Protein AF-A0A6A6HD38-F1 (afdb_monomer)

pLDDT: mean 82.13, std 19.88, range [30.55, 98.56]

InterPro domains:
  IPR026907 Cyclin-D1-binding protein 1-like [PTHR15492] (7-184)

Structure (mmCIF, N/CA/C/O backbone):
data_AF-A0A6A6HD38-F1
#
_entry.id   AF-A0A6A6HD38-F1
#
loop_
_atom_site.group_PDB
_atom_site.id
_atom_site.type_symbol
_atom_site.label_atom_id
_atom_site.label_alt_id
_atom_site.label_comp_id
_atom_site.label_asym_id
_atom_site.label_entity_id
_atom_site.label_seq_id
_atom_site.pdbx_PDB_ins_code
_atom_site.Cartn_x
_atom_site.Cartn_y
_atom_site.Cartn_z
_atom_site.occupancy
_atom_site.B_iso_or_equiv
_atom_site.auth_seq_id
_atom_site.auth_comp_id
_atom_site.auth_asym_id
_atom_site.auth_atom_id
_atom_site.pdbx_PDB_m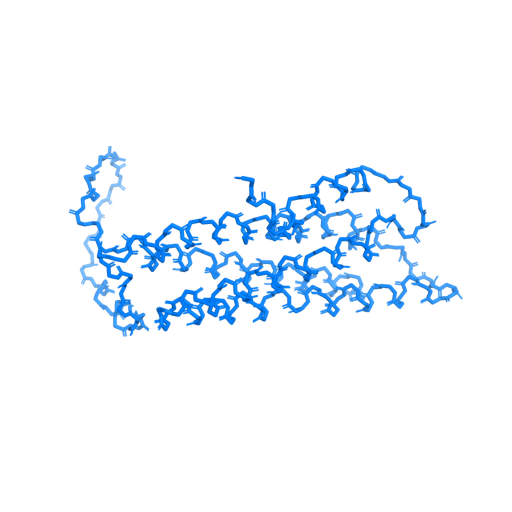odel_num
ATOM 1 N N . MET A 1 1 ? 23.846 7.984 -7.581 1.00 62.22 1 MET A N 1
ATOM 2 C CA . MET A 1 1 ? 22.488 7.408 -7.474 1.00 62.22 1 MET A CA 1
ATOM 3 C C . MET A 1 1 ? 21.707 7.872 -8.694 1.00 62.22 1 MET A C 1
ATOM 5 O O . MET A 1 1 ? 21.684 9.071 -8.932 1.00 62.22 1 MET A O 1
ATOM 9 N N . GLY A 1 2 ? 21.201 6.957 -9.525 1.00 82.06 2 GLY A N 1
ATOM 10 C CA . GLY A 1 2 ? 20.389 7.301 -10.705 1.00 82.06 2 GLY A CA 1
ATOM 11 C C . GLY A 1 2 ? 18.888 7.321 -10.389 1.00 82.06 2 GLY A C 1
ATOM 12 O O . GLY A 1 2 ? 18.502 6.984 -9.270 1.00 82.06 2 GLY A O 1
ATOM 13 N N . LEU A 1 3 ? 18.051 7.657 -11.380 1.00 83.44 3 LEU A N 1
ATOM 14 C CA . LEU A 1 3 ? 16.583 7.700 -11.257 1.00 83.44 3 LEU A CA 1
ATOM 15 C C . LEU A 1 3 ? 16.003 6.400 -10.670 1.00 83.44 3 LEU A C 1
ATOM 17 O O . LEU A 1 3 ? 15.222 6.446 -9.727 1.00 83.44 3 LEU A O 1
ATOM 21 N N . SER A 1 4 ? 16.449 5.237 -11.157 1.00 85.44 4 SER A N 1
ATOM 22 C CA . SER A 1 4 ? 16.015 3.928 -10.646 1.00 85.44 4 SER A CA 1
ATOM 23 C C . SER A 1 4 ? 16.324 3.741 -9.158 1.00 85.44 4 SER A C 1
ATOM 25 O O . SER A 1 4 ? 15.497 3.225 -8.412 1.00 85.44 4 SER A O 1
ATOM 27 N N . GLY A 1 5 ? 17.482 4.224 -8.699 1.00 91.12 5 GLY A N 1
ATOM 28 C CA . GLY A 1 5 ? 17.856 4.202 -7.285 1.00 91.12 5 GLY A CA 1
ATOM 29 C C . GLY A 1 5 ? 16.981 5.113 -6.422 1.00 91.12 5 GLY A C 1
ATOM 30 O O . GLY A 1 5 ? 16.639 4.736 -5.306 1.00 91.12 5 GLY A O 1
ATOM 31 N N . LEU A 1 6 ? 16.582 6.281 -6.938 1.00 92.25 6 LEU A N 1
ATOM 32 C CA . LEU A 1 6 ? 15.663 7.189 -6.242 1.00 92.25 6 LEU A CA 1
ATOM 33 C C . LEU A 1 6 ? 14.257 6.592 -6.122 1.00 92.25 6 LEU A C 1
ATOM 35 O O . LEU A 1 6 ? 13.667 6.651 -5.047 1.00 92.25 6 LEU A O 1
ATOM 39 N N . VAL A 1 7 ? 13.749 5.974 -7.192 1.00 94.19 7 VAL A N 1
ATOM 40 C CA . VAL A 1 7 ? 12.433 5.315 -7.190 1.00 94.19 7 VAL A CA 1
ATOM 41 C C . VAL A 1 7 ? 12.405 4.141 -6.209 1.00 94.19 7 VAL A C 1
ATOM 43 O O . VAL A 1 7 ? 11.466 4.026 -5.424 1.00 94.19 7 VAL A O 1
ATOM 46 N N . VAL A 1 8 ? 13.448 3.302 -6.197 1.00 96.94 8 VAL A N 1
ATOM 47 C CA . VAL A 1 8 ? 13.586 2.214 -5.213 1.00 96.94 8 VAL A CA 1
ATOM 48 C C . VAL A 1 8 ? 13.588 2.768 -3.792 1.00 96.94 8 VAL A C 1
ATOM 50 O O . VAL A 1 8 ? 12.812 2.292 -2.969 1.00 96.94 8 VAL A O 1
ATOM 53 N N . LYS A 1 9 ? 14.402 3.797 -3.522 1.00 97.38 9 LYS A N 1
ATOM 54 C CA . LYS A 1 9 ? 14.483 4.413 -2.195 1.00 97.38 9 LYS A CA 1
ATOM 55 C C . LYS A 1 9 ? 13.121 4.943 -1.741 1.00 97.38 9 LYS A C 1
ATOM 57 O O . LYS A 1 9 ? 12.707 4.681 -0.620 1.00 97.38 9 LYS A O 1
ATOM 62 N N . LYS A 1 10 ? 12.402 5.650 -2.618 1.00 97.38 10 LYS A N 1
ATOM 63 C CA . LYS A 1 10 ? 11.087 6.210 -2.286 1.00 97.38 10 LYS A CA 1
ATOM 64 C C . LYS A 1 10 ? 10.052 5.122 -1.997 1.00 97.38 10 LYS A C 1
ATOM 66 O O . LYS A 1 10 ? 9.290 5.245 -1.045 1.00 97.38 10 LYS A O 1
ATOM 71 N N . ALA A 1 11 ? 10.055 4.046 -2.779 1.00 97.94 11 ALA A N 1
ATOM 72 C CA . ALA A 1 11 ? 9.182 2.905 -2.534 1.00 97.94 11 ALA A CA 1
ATOM 73 C C . ALA A 1 11 ? 9.519 2.175 -1.221 1.00 97.94 11 ALA A C 1
ATOM 75 O O . ALA A 1 11 ? 8.607 1.715 -0.541 1.00 97.94 11 ALA A O 1
ATOM 76 N N . GLU A 1 12 ? 10.801 2.080 -0.851 1.00 98.31 12 GLU A N 1
ATOM 77 C CA . GLU A 1 12 ? 11.235 1.547 0.449 1.00 98.31 12 GLU A CA 1
ATOM 78 C C . GLU A 1 12 ? 10.766 2.453 1.605 1.00 98.31 12 GLU A C 1
ATOM 80 O O . GLU A 1 12 ? 10.201 1.943 2.565 1.00 98.31 12 GLU A O 1
ATOM 85 N N . GLU A 1 13 ? 10.884 3.782 1.480 1.00 98.31 13 GLU A N 1
ATOM 86 C CA . GLU A 1 13 ? 10.354 4.744 2.465 1.00 98.31 13 GLU A CA 1
ATOM 87 C C . GLU A 1 13 ? 8.832 4.596 2.647 1.00 98.31 13 GLU A C 1
ATOM 89 O O . GLU A 1 13 ? 8.349 4.515 3.772 1.00 98.31 13 GLU A O 1
ATOM 94 N N . TRP A 1 14 ? 8.063 4.524 1.555 1.00 98.56 14 TRP A N 1
ATOM 95 C CA . TRP A 1 14 ? 6.608 4.324 1.619 1.00 98.56 14 TRP A CA 1
ATOM 96 C C . TRP A 1 14 ? 6.217 2.984 2.230 1.00 98.56 14 TRP A C 1
ATOM 98 O O . TRP A 1 14 ? 5.239 2.905 2.969 1.00 98.56 14 TRP A O 1
ATOM 108 N N . ARG A 1 15 ? 6.983 1.928 1.947 1.00 98.31 15 ARG A N 1
ATOM 109 C CA . ARG A 1 15 ? 6.769 0.623 2.568 1.00 98.31 15 ARG A CA 1
ATOM 110 C C . ARG A 1 15 ? 6.935 0.693 4.082 1.00 98.31 15 ARG A C 1
ATOM 112 O O . ARG A 1 15 ? 6.121 0.098 4.782 1.00 98.31 15 ARG A O 1
ATOM 119 N N . GLU A 1 16 ? 7.983 1.358 4.568 1.00 98.19 16 GLU A N 1
ATOM 120 C CA . GLU A 1 16 ? 8.190 1.505 6.011 1.00 98.19 16 GLU A CA 1
ATOM 121 C C . GLU A 1 16 ? 7.087 2.357 6.641 1.00 98.19 16 GLU A C 1
ATOM 123 O O . GLU A 1 16 ? 6.527 1.911 7.628 1.00 98.19 16 GLU A O 1
ATOM 128 N N . MET A 1 17 ? 6.646 3.455 6.010 1.00 97.75 17 MET A N 1
ATOM 129 C CA . MET A 1 17 ? 5.489 4.225 6.506 1.00 97.75 17 MET A CA 1
ATOM 130 C C . MET A 1 17 ? 4.240 3.352 6.692 1.00 97.75 17 MET A C 1
ATOM 132 O O . MET A 1 17 ? 3.601 3.393 7.736 1.00 97.75 17 MET A O 1
ATOM 136 N N . VAL A 1 18 ? 3.905 2.520 5.698 1.00 97.38 18 VAL A N 1
ATOM 137 C CA . VAL A 1 18 ? 2.751 1.608 5.797 1.00 97.38 18 VAL A CA 1
ATOM 138 C C . VAL A 1 18 ? 2.958 0.564 6.893 1.00 97.38 18 VAL A C 1
ATOM 140 O O . VAL A 1 18 ? 2.011 0.194 7.580 1.00 97.38 18 VAL A O 1
ATOM 143 N N . LYS A 1 19 ? 4.182 0.055 7.049 1.00 97.12 19 LYS A N 1
ATOM 144 C CA . LYS A 1 19 ? 4.509 -0.932 8.080 1.00 97.12 19 LYS A CA 1
ATOM 145 C C . LYS A 1 19 ? 4.408 -0.328 9.480 1.00 97.12 19 LYS A C 1
ATOM 147 O O . LYS A 1 19 ? 3.819 -0.962 10.345 1.00 97.12 19 LYS A O 1
ATOM 152 N N . ASP A 1 20 ? 4.930 0.873 9.678 1.00 95.56 20 ASP A N 1
ATOM 153 C CA . ASP A 1 20 ? 4.913 1.553 10.969 1.00 95.56 20 ASP A CA 1
ATOM 154 C C . ASP A 1 20 ? 3.473 1.911 11.364 1.00 95.56 20 ASP A C 1
ATOM 156 O O . ASP A 1 20 ? 3.062 1.596 12.476 1.00 95.56 20 ASP A O 1
ATOM 160 N N . ALA A 1 21 ? 2.658 2.403 10.422 1.00 93.75 21 ALA A N 1
ATOM 161 C CA . ALA A 1 21 ? 1.233 2.659 10.652 1.00 93.75 21 ALA A CA 1
ATOM 162 C C . ALA A 1 21 ? 0.444 1.394 11.046 1.00 93.75 21 ALA A C 1
ATOM 164 O O . ALA A 1 21 ? -0.478 1.456 11.854 1.00 93.75 21 ALA A O 1
ATOM 165 N N . VAL A 1 22 ? 0.797 0.222 10.500 1.00 92.00 22 VAL A N 1
ATOM 166 C CA . VAL A 1 22 ? 0.181 -1.059 10.898 1.00 92.00 22 VAL A CA 1
ATOM 167 C C . VAL A 1 22 ? 0.521 -1.426 12.335 1.00 92.00 22 VAL A C 1
ATOM 169 O O . VAL A 1 22 ? -0.358 -1.891 13.057 1.00 92.00 22 VAL A O 1
ATOM 172 N N . GLU A 1 23 ? 1.781 -1.278 12.737 1.00 93.19 23 GLU A N 1
ATOM 173 C CA . GLU A 1 23 ? 2.205 -1.613 14.099 1.00 93.19 23 GLU A CA 1
ATOM 174 C C . GLU A 1 23 ? 1.640 -0.611 15.115 1.00 93.19 23 GLU A C 1
ATOM 176 O O . GLU A 1 23 ? 1.167 -1.023 16.173 1.00 93.19 23 GLU A O 1
ATOM 181 N N . GLU A 1 24 ? 1.581 0.675 14.760 1.00 92.94 24 GLU A N 1
ATOM 182 C CA . GLU A 1 24 ? 0.925 1.714 15.559 1.00 92.94 24 GLU A CA 1
ATOM 183 C C . GLU A 1 24 ? -0.563 1.397 15.772 1.00 92.94 24 GLU A C 1
ATOM 185 O O . GLU A 1 24 ? -1.031 1.300 16.909 1.00 92.94 24 GLU A O 1
ATOM 190 N N . LEU A 1 25 ? -1.297 1.136 14.687 1.00 92.31 25 LEU A N 1
ATOM 191 C CA . LEU A 1 25 ? -2.729 0.854 14.749 1.00 92.31 25 LEU A CA 1
ATOM 192 C C . LEU A 1 25 ? -3.031 -0.467 15.481 1.00 92.31 25 LEU A C 1
ATOM 194 O O . LEU A 1 25 ? -4.045 -0.584 16.173 1.00 92.31 25 LEU A O 1
ATOM 198 N N . LYS A 1 26 ? -2.136 -1.459 15.375 1.00 91.88 26 LYS A N 1
ATOM 199 C CA . LYS A 1 26 ? -2.199 -2.704 16.154 1.00 91.88 26 LYS A CA 1
ATOM 200 C C . LYS A 1 26 ? -2.068 -2.422 17.652 1.00 91.88 26 LYS A C 1
ATOM 202 O O . LYS A 1 26 ? -2.932 -2.850 18.414 1.00 91.88 26 LYS A O 1
ATOM 207 N N . GLY A 1 27 ? -1.050 -1.662 18.059 1.00 90.12 27 GLY A N 1
ATOM 208 C CA . GLY A 1 27 ? -0.838 -1.295 19.464 1.00 90.12 27 GLY A CA 1
ATOM 209 C C . GLY A 1 27 ? -1.970 -0.438 20.046 1.00 90.12 27 GLY A C 1
ATOM 210 O O . GLY A 1 27 ? -2.318 -0.577 21.223 1.00 90.12 27 GLY A O 1
ATOM 211 N N . TRP A 1 28 ? -2.597 0.408 19.222 1.00 91.12 28 TRP A N 1
ATOM 212 C CA . TRP A 1 28 ? -3.808 1.145 19.598 1.00 91.12 28 TRP A CA 1
ATOM 213 C C . TRP A 1 28 ? -5.012 0.215 19.837 1.00 91.12 28 TRP A C 1
ATOM 215 O O . TRP A 1 28 ? -5.747 0.383 20.817 1.00 91.12 28 TRP A O 1
ATOM 225 N N . GLY A 1 29 ? -5.193 -0.793 18.977 1.00 87.00 29 GLY A N 1
ATOM 226 C CA . GLY A 1 29 ? -6.304 -1.747 19.037 1.00 87.00 29 GLY A CA 1
ATOM 227 C C . GLY A 1 29 ? -6.254 -2.740 20.197 1.00 87.00 29 GLY A C 1
ATOM 228 O O . GLY A 1 29 ? -7.302 -3.146 20.703 1.00 87.00 29 GLY A O 1
ATOM 229 N N . GLU A 1 30 ? -5.053 -3.118 20.637 1.00 81.31 30 GLU A N 1
ATOM 230 C CA . GLU A 1 30 ? -4.848 -4.110 21.701 1.00 81.31 30 GLU A CA 1
ATOM 231 C C . GLU A 1 30 ? -5.362 -3.616 23.071 1.00 81.31 30 GLU A C 1
ATOM 233 O O . GLU A 1 30 ? -5.750 -4.424 23.907 1.00 81.31 30 GLU A O 1
ATOM 238 N N . GLY A 1 31 ? -5.568 -2.309 23.285 1.00 58.88 31 GLY A N 1
ATOM 239 C CA . GLY A 1 31 ? -6.007 -1.814 24.598 1.00 58.88 31 GLY A CA 1
ATOM 240 C C . GLY A 1 31 ? -4.894 -1.962 25.648 1.00 58.88 31 GLY A C 1
ATOM 241 O O . GLY A 1 31 ? -3.766 -2.325 25.332 1.00 58.88 31 GLY A O 1
ATOM 242 N N . LYS A 1 32 ? -5.129 -1.572 26.906 1.00 45.50 32 LYS A N 1
ATOM 243 C CA . LYS A 1 32 ? -4.283 -2.046 28.016 1.00 45.50 32 LYS A CA 1
ATOM 244 C C . LYS A 1 32 ? -4.795 -3.443 28.370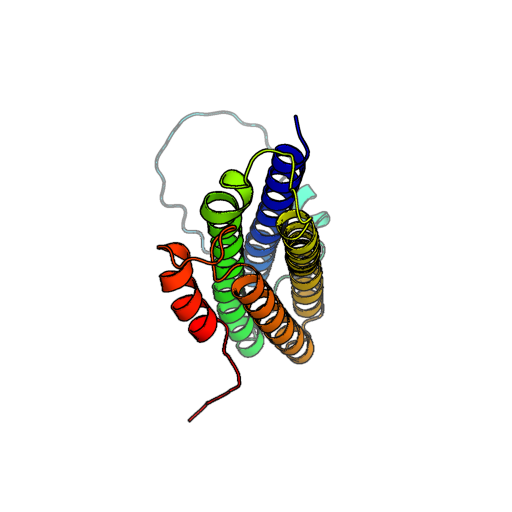 1.00 45.50 32 LYS A C 1
ATOM 246 O O . LYS A 1 32 ? -5.792 -3.563 29.091 1.00 45.50 32 LYS A O 1
ATOM 251 N N . ASP A 1 33 ? -4.175 -4.466 27.800 1.00 39.81 33 ASP A N 1
ATOM 252 C CA . ASP A 1 33 ? -4.133 -5.765 28.455 1.00 39.81 33 ASP A CA 1
ATOM 253 C C . ASP A 1 33 ? -3.054 -5.631 29.536 1.00 39.81 33 ASP A C 1
ATOM 255 O O . ASP A 1 33 ? -1.863 -5.627 29.255 1.00 39.81 33 ASP A O 1
ATOM 259 N N . GLU A 1 34 ? -3.486 -5.398 30.777 1.00 41.03 34 GLU A N 1
ATOM 260 C CA . GLU A 1 34 ? -2.633 -5.474 31.975 1.00 41.03 34 GLU A CA 1
ATOM 261 C C . GLU A 1 34 ? -2.398 -6.942 32.378 1.00 41.03 34 GLU A C 1
ATOM 263 O O . GLU A 1 34 ? -2.345 -7.249 33.559 1.00 41.03 34 GLU A O 1
ATOM 268 N N . ASP A 1 35 ? -2.272 -7.840 31.398 1.00 37.59 35 ASP A N 1
ATOM 269 C CA . ASP A 1 35 ? -1.987 -9.265 31.593 1.00 37.59 35 ASP A CA 1
ATOM 270 C C . ASP A 1 35 ? -0.885 -9.718 30.611 1.00 37.59 35 ASP A C 1
ATOM 272 O O . ASP A 1 35 ? -0.946 -10.796 30.020 1.00 37.59 35 ASP A O 1
ATOM 276 N N . GLU A 1 36 ? 0.149 -8.890 30.417 1.00 40.78 36 GLU A N 1
ATOM 277 C CA . GLU A 1 36 ? 1.474 -9.438 30.111 1.00 40.78 36 GLU A CA 1
ATOM 278 C C . GLU A 1 36 ? 1.989 -10.066 31.415 1.00 40.78 36 GLU A C 1
ATOM 280 O O . GLU A 1 36 ? 2.663 -9.419 32.216 1.00 40.78 36 GLU A O 1
ATOM 285 N N . GLU A 1 37 ? 1.593 -11.321 31.666 1.00 36.16 37 GLU A N 1
ATOM 286 C CA . GLU A 1 37 ? 2.389 -12.221 32.500 1.00 36.16 37 GLU A CA 1
ATOM 287 C C . GLU A 1 37 ? 3.766 -12.318 31.836 1.00 36.16 37 GLU A C 1
ATOM 289 O O . GLU A 1 37 ? 3.964 -12.989 30.822 1.00 36.16 37 GLU A O 1
ATOM 294 N N . ASP A 1 38 ? 4.668 -11.519 32.394 1.00 42.53 38 ASP A N 1
ATOM 295 C CA . ASP A 1 38 ? 6.108 -11.537 32.219 1.00 42.53 38 ASP A CA 1
ATOM 296 C C . ASP A 1 38 ? 6.596 -12.963 32.518 1.00 42.53 38 ASP A C 1
ATOM 298 O O . ASP A 1 38 ? 6.634 -13.382 33.675 1.00 42.53 38 ASP A O 1
ATOM 302 N N . ASP A 1 39 ? 6.887 -13.738 31.471 1.00 39.97 39 ASP A N 1
ATOM 303 C CA . ASP A 1 39 ? 7.606 -15.004 31.603 1.00 39.97 39 ASP A CA 1
ATOM 304 C C . ASP A 1 39 ? 9.055 -14.753 31.160 1.00 39.97 39 ASP A C 1
ATOM 306 O O . ASP A 1 39 ? 9.381 -14.594 29.978 1.00 39.97 39 ASP A O 1
ATOM 310 N N . GLU A 1 40 ? 9.874 -14.620 32.199 1.00 47.16 40 GLU A N 1
ATOM 311 C CA . GLU A 1 40 ? 11.277 -14.236 32.278 1.00 47.16 40 GLU A CA 1
ATOM 312 C C . GLU A 1 40 ? 12.221 -15.100 31.412 1.00 47.16 40 GLU A C 1
ATOM 314 O O . GLU A 1 40 ? 12.043 -16.310 31.295 1.00 47.16 40 GLU A O 1
ATOM 319 N N . GLU A 1 41 ? 13.320 -14.508 30.916 1.00 37.59 41 GLU A N 1
ATOM 320 C CA . GLU A 1 41 ? 14.667 -15.015 31.251 1.00 37.59 41 GLU A CA 1
ATOM 321 C C . GLU A 1 41 ? 15.791 -13.987 30.956 1.00 37.59 41 GLU A C 1
ATOM 323 O O . GLU A 1 41 ? 16.201 -13.759 29.818 1.00 37.59 41 GLU A O 1
ATOM 328 N N . GLU A 1 42 ? 16.240 -13.379 32.062 1.00 42.44 42 GLU A N 1
ATOM 329 C CA . GLU A 1 42 ? 17.560 -12.8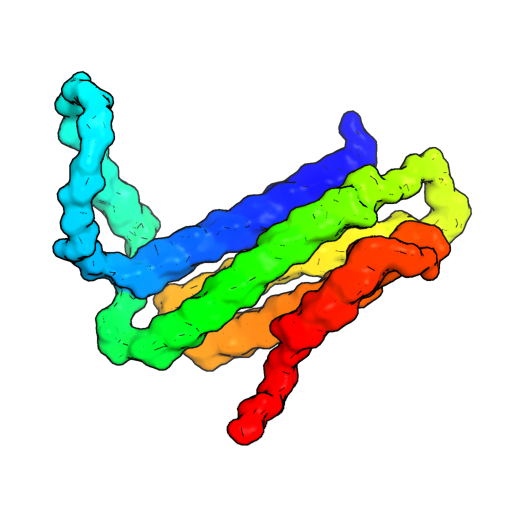67 32.488 1.00 42.44 42 GLU A CA 1
ATOM 330 C C . GLU A 1 42 ? 18.554 -12.144 31.548 1.00 42.44 42 GLU A C 1
ATOM 332 O O . GLU A 1 42 ? 19.087 -12.697 30.583 1.00 42.44 42 GLU A O 1
ATOM 337 N N . GLY A 1 43 ? 19.003 -10.959 32.009 1.00 33.62 43 GLY A N 1
ATOM 338 C CA . GLY A 1 43 ? 20.333 -10.434 31.677 1.00 33.62 43 GLY A CA 1
ATOM 339 C C . GLY A 1 43 ? 20.664 -8.978 32.050 1.00 33.62 43 GLY A C 1
ATOM 340 O O . GLY A 1 43 ? 20.856 -8.174 31.147 1.00 33.62 43 GLY A O 1
ATOM 341 N N . ASP A 1 44 ? 20.885 -8.724 33.346 1.00 34.62 44 ASP A N 1
ATOM 342 C CA . ASP A 1 44 ? 21.802 -7.712 33.927 1.00 34.62 44 ASP A CA 1
ATOM 343 C C . ASP A 1 44 ? 21.326 -6.263 34.198 1.00 34.62 44 ASP A C 1
ATOM 345 O O . ASP A 1 44 ? 20.593 -5.629 33.443 1.00 34.62 44 ASP A O 1
ATOM 349 N N . GLU A 1 45 ? 21.779 -5.780 35.356 1.00 46.34 45 GLU A N 1
ATOM 350 C CA . GLU A 1 45 ? 21.293 -4.666 36.171 1.00 46.34 45 GLU A CA 1
ATOM 351 C C . GLU A 1 45 ? 21.673 -3.274 35.635 1.00 46.34 45 GLU A C 1
ATOM 353 O O . GLU A 1 45 ? 22.820 -2.998 35.278 1.00 46.34 45 GLU A O 1
ATOM 358 N N . GLY A 1 46 ? 20.720 -2.340 35.693 1.00 33.59 46 GLY A N 1
ATOM 359 C CA . GLY A 1 46 ? 20.969 -0.919 35.466 1.00 33.59 46 GLY A CA 1
ATOM 360 C C . GLY A 1 46 ? 19.726 -0.078 35.720 1.00 33.59 46 GLY A C 1
ATOM 361 O O . GLY A 1 46 ? 18.965 0.197 34.798 1.00 33.59 46 GLY A O 1
ATOM 362 N N . GLU A 1 47 ? 19.520 0.308 36.979 1.00 46.16 47 GLU A N 1
ATOM 363 C CA . GLU A 1 47 ? 18.529 1.302 37.393 1.00 46.16 47 GLU A CA 1
ATOM 364 C C . GLU A 1 47 ? 18.709 2.618 36.614 1.00 46.16 47 GLU A C 1
ATOM 366 O O . GLU A 1 47 ? 19.729 3.288 36.756 1.00 46.16 47 GLU A O 1
ATOM 371 N N . GLU A 1 48 ? 17.693 3.027 35.854 1.00 41.03 48 GLU A N 1
ATOM 372 C CA . GLU A 1 48 ? 17.325 4.437 35.705 1.00 41.03 48 GLU A CA 1
ATOM 373 C C . GLU A 1 48 ? 15.824 4.524 35.391 1.00 41.03 48 GLU A C 1
ATOM 375 O O . GLU A 1 48 ? 15.356 4.332 34.270 1.00 41.03 48 GLU A O 1
ATOM 380 N N . ASP A 1 49 ? 15.070 4.746 36.466 1.00 49.12 49 ASP A N 1
ATOM 381 C CA . ASP A 1 49 ? 13.647 5.054 36.494 1.00 49.12 49 ASP A CA 1
ATOM 382 C C . ASP A 1 49 ? 13.430 6.414 35.810 1.00 49.12 49 ASP A C 1
ATOM 384 O O . ASP A 1 49 ? 13.756 7.473 36.353 1.00 49.12 49 ASP A O 1
ATOM 388 N N . GLY A 1 50 ? 12.969 6.377 34.561 1.00 43.75 50 GLY A N 1
ATOM 389 C CA . GLY A 1 50 ? 12.793 7.566 33.743 1.00 43.75 50 GLY A CA 1
ATOM 390 C C . GLY A 1 50 ? 11.925 7.312 32.516 1.00 43.75 50 GLY A C 1
ATOM 391 O O . GLY A 1 50 ? 12.380 6.763 31.519 1.00 43.75 50 GLY A O 1
ATOM 392 N N . ASP A 1 51 ? 10.700 7.837 32.568 1.00 46.62 51 ASP A N 1
ATOM 393 C CA . ASP A 1 51 ? 9.978 8.343 31.392 1.00 46.62 51 ASP A CA 1
ATOM 394 C C . ASP A 1 51 ? 9.137 7.364 30.542 1.00 46.62 51 ASP A C 1
ATOM 396 O O . ASP A 1 51 ? 8.925 7.591 29.350 1.00 46.62 51 ASP A O 1
ATOM 400 N N . ARG A 1 52 ? 8.546 6.314 31.137 1.00 49.62 52 ARG A N 1
ATOM 401 C CA . ARG A 1 52 ? 7.460 5.560 30.458 1.00 49.62 52 ARG A CA 1
ATOM 402 C C . ARG A 1 52 ? 6.127 6.324 30.389 1.00 49.62 52 ARG A C 1
ATOM 404 O O . ARG A 1 52 ? 5.363 6.097 29.452 1.00 49.62 52 ARG A O 1
ATOM 411 N N . ASP A 1 53 ? 5.866 7.248 31.317 1.00 47.81 53 ASP A N 1
ATOM 412 C CA . ASP A 1 53 ? 4.630 8.056 31.332 1.00 47.81 53 ASP A CA 1
ATOM 413 C C . ASP A 1 53 ? 4.605 9.132 30.227 1.00 47.81 53 ASP A C 1
ATOM 415 O O . ASP A 1 53 ? 3.554 9.438 29.665 1.00 47.81 53 ASP A O 1
ATOM 419 N N . SER A 1 54 ? 5.769 9.642 29.825 1.00 48.91 54 SER A N 1
ATOM 420 C CA . SER A 1 54 ? 5.895 10.760 28.875 1.00 48.91 54 SER A CA 1
ATOM 421 C C . SER A 1 54 ? 5.691 10.363 27.415 1.00 48.91 54 SER A C 1
ATOM 423 O O . SER A 1 54 ? 5.383 11.205 26.572 1.00 48.91 54 SER A O 1
ATOM 425 N N . LEU A 1 55 ? 5.809 9.070 27.095 1.00 48.06 55 LEU A N 1
ATOM 426 C CA . LEU A 1 55 ? 5.408 8.550 25.787 1.00 48.06 55 LEU A CA 1
ATOM 427 C C . LEU A 1 55 ? 3.891 8.356 25.708 1.00 48.06 55 LEU A C 1
ATOM 429 O O . LEU A 1 55 ? 3.306 8.577 24.652 1.00 48.06 55 LEU A O 1
ATOM 433 N N . GLN A 1 56 ? 3.234 8.001 26.816 1.00 48.25 56 GLN A N 1
ATOM 434 C CA . GLN A 1 56 ? 1.785 7.780 26.856 1.00 48.25 56 GLN A CA 1
ATOM 435 C C . GLN A 1 56 ? 0.993 9.091 26.685 1.00 48.25 56 GLN A C 1
ATOM 437 O O . GLN A 1 56 ? -0.101 9.069 26.127 1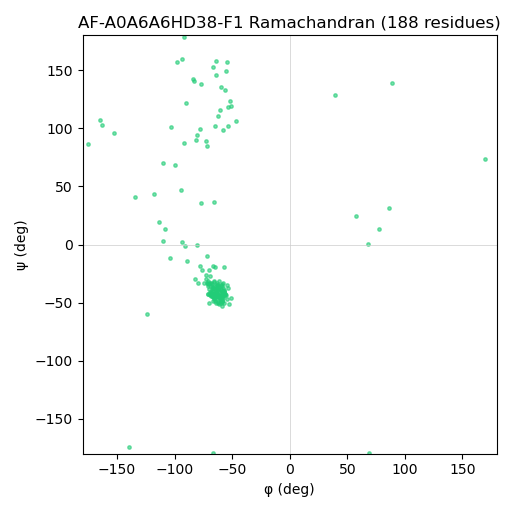.00 48.25 56 GLN A O 1
ATOM 442 N N . GLU A 1 57 ? 1.572 10.233 27.069 1.00 46.34 57 GLU A N 1
ATOM 443 C CA . GLU A 1 57 ? 0.981 11.567 26.878 1.00 46.34 57 GLU A CA 1
ATOM 444 C C . GLU A 1 57 ? 1.089 12.087 25.424 1.00 46.34 57 GLU A C 1
ATOM 446 O O . GLU A 1 57 ? 0.285 12.917 25.000 1.00 46.34 57 GLU A O 1
ATOM 451 N N . ILE A 1 58 ? 2.027 11.566 24.618 1.00 48.19 58 ILE A N 1
ATOM 452 C CA . ILE A 1 58 ? 2.196 11.948 23.199 1.00 48.19 58 ILE A CA 1
ATOM 453 C C . ILE A 1 58 ? 1.217 11.192 22.281 1.00 48.19 58 ILE A C 1
ATOM 455 O O . ILE A 1 58 ? 0.773 11.742 21.273 1.00 48.19 58 ILE A O 1
ATOM 459 N N . PHE A 1 59 ? 0.815 9.970 22.644 1.00 51.31 59 PHE A N 1
ATOM 460 C CA . PHE A 1 59 ? -0.151 9.145 21.901 1.00 51.31 59 PHE A CA 1
ATOM 461 C C . PHE A 1 59 ? -1.586 9.300 22.431 1.00 51.31 59 PHE A C 1
ATOM 463 O O . PHE A 1 59 ? -2.277 8.309 22.652 1.00 51.31 59 PHE A O 1
ATOM 470 N N . GLY A 1 60 ? -2.036 10.540 22.653 1.00 45.66 60 GLY A N 1
ATOM 471 C CA . GLY A 1 60 ? -3.342 10.898 23.231 1.00 45.66 60 GLY A CA 1
ATOM 472 C C . GLY A 1 60 ? -4.592 10.543 22.403 1.00 45.66 60 GLY A C 1
ATOM 473 O O . GLY A 1 60 ? -5.551 11.310 22.402 1.00 45.66 60 GLY A O 1
ATOM 474 N N . ALA A 1 61 ? -4.602 9.413 21.695 1.00 55.50 61 ALA A N 1
ATOM 475 C CA . ALA A 1 61 ? -5.831 8.753 21.281 1.00 55.50 61 ALA A CA 1
ATOM 476 C C . ALA A 1 61 ? -6.222 7.761 22.383 1.00 55.50 61 ALA A C 1
ATOM 478 O O . ALA A 1 61 ? -5.452 6.855 22.714 1.00 55.50 61 ALA A O 1
ATOM 479 N N . ASP A 1 62 ? -7.421 7.915 22.950 1.00 69.12 62 ASP A N 1
ATOM 480 C CA . ASP A 1 62 ? -7.998 6.889 23.815 1.00 69.12 62 ASP A CA 1
ATOM 481 C C . ASP A 1 62 ? -7.945 5.545 23.063 1.00 69.12 62 ASP A C 1
ATOM 483 O O . ASP A 1 62 ? -8.406 5.434 21.921 1.00 69.12 62 ASP A O 1
ATOM 487 N N . LYS A 1 63 ? -7.304 4.530 23.661 1.00 79.62 63 LYS A N 1
ATOM 488 C CA . LYS A 1 63 ? -7.208 3.189 23.062 1.00 79.62 63 LYS A CA 1
ATOM 489 C C . LYS A 1 63 ? -8.605 2.653 22.724 1.00 79.62 63 LYS A C 1
ATOM 491 O O . LYS A 1 63 ? -9.589 3.038 23.359 1.00 79.62 63 LYS A O 1
ATOM 496 N N . LEU A 1 64 ? -8.686 1.702 21.788 1.00 81.38 64 LEU A N 1
ATOM 497 C CA . LEU A 1 64 ? -9.959 1.100 21.378 1.00 81.38 64 LEU A CA 1
ATOM 498 C C . LEU A 1 64 ? -10.776 0.610 22.603 1.00 81.38 64 LEU A C 1
ATOM 500 O O . LEU A 1 64 ? -10.305 -0.270 23.336 1.00 81.38 64 LEU A O 1
ATOM 504 N N . PRO A 1 65 ? -12.001 1.130 22.841 1.00 80.00 65 PRO A N 1
ATOM 505 C CA . PRO A 1 65 ? -12.806 0.746 24.000 1.00 80.00 65 PRO A CA 1
ATOM 506 C C . PRO A 1 65 ? -13.125 -0.757 24.028 1.00 80.00 65 PRO A C 1
ATOM 508 O O . PRO A 1 65 ? -13.561 -1.322 23.025 1.00 80.00 65 PRO A O 1
ATOM 511 N N . LYS A 1 66 ? -12.995 -1.400 25.202 1.00 73.38 66 LYS A N 1
ATOM 512 C CA . LYS A 1 66 ? -13.173 -2.863 25.379 1.00 73.38 66 LYS A CA 1
ATOM 513 C C . LYS A 1 66 ? -14.547 -3.406 24.934 1.00 73.38 66 LYS A C 1
ATOM 515 O O . LYS A 1 66 ? -14.668 -4.599 24.705 1.00 73.38 66 LYS A O 1
ATOM 520 N N . GLY A 1 67 ? -15.570 -2.557 24.805 1.00 75.25 67 GLY A N 1
ATOM 521 C CA . GLY A 1 67 ? -16.926 -2.952 24.396 1.00 75.25 67 GLY A CA 1
ATOM 522 C C . GLY A 1 67 ? -17.215 -2.893 22.891 1.00 75.25 67 GLY A C 1
ATOM 523 O O . GLY A 1 67 ? -18.334 -3.208 22.496 1.00 75.25 67 GLY A O 1
ATOM 524 N N . ASN A 1 68 ? -16.263 -2.468 22.053 1.00 84.31 68 ASN A N 1
ATOM 525 C CA . ASN A 1 68 ? -16.479 -2.318 20.610 1.00 84.31 68 ASN A CA 1
ATOM 526 C C . ASN A 1 68 ? -15.916 -3.516 19.821 1.00 84.31 68 ASN A C 1
ATOM 528 O O . ASN A 1 68 ? -14.910 -3.407 19.118 1.00 84.31 68 ASN A O 1
ATOM 532 N N . GLU A 1 69 ? -16.547 -4.684 19.982 1.00 87.94 69 GLU A N 1
ATOM 533 C CA . GLU A 1 69 ? -16.122 -5.940 19.339 1.00 87.94 69 GLU A CA 1
ATOM 534 C C . GLU A 1 69 ? -16.192 -5.881 17.806 1.00 87.94 69 GLU A C 1
ATOM 536 O O . GLU A 1 69 ? -15.333 -6.443 17.128 1.00 87.94 69 GLU A O 1
ATOM 541 N N . GLU A 1 70 ? -17.176 -5.164 17.256 1.00 89.62 70 GLU A N 1
ATOM 542 C CA . GLU A 1 70 ? -17.345 -4.991 15.810 1.00 89.62 70 GLU A CA 1
ATOM 543 C C . GLU A 1 70 ? -16.157 -4.240 15.200 1.00 89.62 70 GLU A C 1
ATOM 545 O O . GLU A 1 70 ? -15.516 -4.738 14.270 1.00 89.62 70 GLU A O 1
ATOM 550 N N . LEU A 1 71 ? -15.788 -3.092 15.781 1.00 90.44 71 LEU A N 1
ATOM 551 C CA . LEU A 1 71 ? -14.642 -2.315 15.313 1.00 90.44 71 LEU A CA 1
ATOM 552 C C . LEU A 1 71 ? -13.320 -3.068 15.524 1.00 90.44 71 LEU A C 1
ATOM 554 O O . LEU A 1 71 ? -12.412 -2.951 14.704 1.00 90.44 71 LEU A O 1
ATOM 558 N N . ARG A 1 72 ? -13.218 -3.896 16.574 1.00 90.88 72 ARG A N 1
ATOM 559 C CA . ARG A 1 72 ? -12.051 -4.762 16.817 1.00 90.88 72 ARG A CA 1
ATOM 560 C C . ARG A 1 72 ? -11.905 -5.837 15.738 1.00 90.88 72 ARG A C 1
ATOM 562 O O . ARG A 1 72 ? -10.824 -6.005 15.179 1.00 90.88 72 ARG A O 1
ATOM 569 N N . ALA A 1 73 ? -12.996 -6.517 15.388 1.00 91.69 73 ALA A N 1
ATOM 570 C CA . ALA A 1 73 ? -13.000 -7.502 14.308 1.00 91.69 73 ALA A CA 1
ATOM 571 C C . ALA A 1 73 ? -12.662 -6.856 12.953 1.00 91.69 73 ALA A C 1
ATOM 573 O O . ALA A 1 73 ? -11.890 -7.409 12.161 1.00 91.69 73 ALA A O 1
ATOM 574 N N . GLN A 1 74 ? -13.192 -5.659 12.700 1.00 93.19 74 GLN A N 1
ATOM 575 C CA . GLN A 1 74 ? -12.865 -4.884 11.510 1.00 93.19 74 GLN A CA 1
ATOM 576 C C . GLN A 1 74 ? -11.385 -4.477 11.478 1.00 93.19 74 GLN A C 1
ATOM 578 O O . GLN A 1 74 ? -10.734 -4.579 10.430 1.00 93.19 74 GLN A O 1
ATOM 583 N N . LEU A 1 75 ? -10.834 -4.057 12.617 1.00 93.56 75 LEU A N 1
ATOM 584 C CA . LEU A 1 75 ? -9.424 -3.723 12.759 1.00 93.56 75 LEU A CA 1
ATOM 585 C C . LEU A 1 75 ? -8.530 -4.932 12.449 1.00 93.56 75 LEU A C 1
ATOM 587 O O . LEU A 1 75 ? -7.610 -4.815 11.641 1.00 93.56 75 LEU A O 1
ATOM 591 N N . ASP A 1 76 ? -8.842 -6.117 12.974 1.00 92.12 76 ASP A N 1
ATOM 592 C CA . ASP A 1 76 ? -8.082 -7.344 12.699 1.00 92.12 76 ASP A CA 1
ATOM 593 C C . ASP A 1 76 ? -8.034 -7.694 11.207 1.00 92.12 76 ASP A C 1
ATOM 595 O O . ASP A 1 76 ? -6.984 -8.062 10.660 1.00 92.12 76 ASP A O 1
ATOM 599 N N . VAL A 1 77 ? -9.177 -7.594 10.525 1.00 92.00 77 VAL A N 1
ATOM 600 C CA . VAL A 1 77 ? -9.264 -7.803 9.073 1.00 92.00 77 VAL A CA 1
ATOM 601 C C . VAL A 1 77 ? -8.420 -6.762 8.341 1.00 92.00 77 VAL A C 1
ATOM 603 O O . VAL A 1 77 ? -7.671 -7.103 7.420 1.00 92.00 77 VAL A O 1
ATOM 606 N N . THR A 1 78 ? -8.503 -5.509 8.770 1.00 93.25 78 THR A N 1
ATOM 607 C CA . THR A 1 78 ? -7.760 -4.391 8.190 1.00 93.25 78 THR A CA 1
ATOM 608 C C . THR A 1 78 ? -6.253 -4.594 8.320 1.00 93.25 78 THR A C 1
ATOM 610 O O . THR A 1 78 ? -5.552 -4.599 7.306 1.00 93.25 78 THR A O 1
ATOM 613 N N . LEU A 1 79 ? -5.750 -4.887 9.521 1.00 94.38 79 LEU A N 1
ATOM 614 C CA . LEU A 1 79 ? -4.330 -5.145 9.776 1.00 94.38 79 LEU A CA 1
ATOM 615 C C . LEU A 1 79 ? -3.797 -6.289 8.904 1.00 94.38 79 LEU A C 1
ATOM 617 O O . LEU A 1 79 ? -2.720 -6.175 8.314 1.00 94.38 79 LEU A O 1
ATOM 621 N N . LYS A 1 80 ? -4.563 -7.379 8.748 1.00 92.25 80 LYS A N 1
ATOM 622 C CA . LYS A 1 80 ? -4.193 -8.491 7.853 1.00 92.25 80 LYS A CA 1
ATOM 623 C C . LYS A 1 80 ? -4.045 -8.026 6.404 1.00 92.25 80 LYS A C 1
ATOM 625 O O . LYS A 1 80 ? -3.066 -8.390 5.750 1.00 92.25 80 LYS A O 1
ATOM 630 N N . LYS A 1 81 ? -4.970 -7.208 5.897 1.00 91.12 81 LYS A N 1
ATOM 631 C CA . LYS A 1 81 ? -4.898 -6.696 4.520 1.00 91.12 81 LYS A CA 1
ATOM 632 C C . LYS A 1 81 ? -3.755 -5.707 4.322 1.00 91.12 81 LYS A C 1
ATOM 634 O O . LYS A 1 81 ? -3.044 -5.802 3.326 1.00 91.12 81 LYS A O 1
ATOM 639 N N . VAL A 1 82 ? -3.525 -4.796 5.258 1.00 93.56 82 VAL A N 1
ATOM 640 C CA . VAL A 1 82 ? -2.457 -3.793 5.123 1.00 93.56 82 VAL A CA 1
ATOM 641 C C . VAL A 1 82 ? -1.076 -4.460 5.213 1.00 93.56 82 VAL A C 1
ATOM 643 O O . VAL A 1 82 ? -0.170 -4.112 4.457 1.00 93.56 82 VAL A O 1
ATOM 646 N N . LYS A 1 83 ? -0.922 -5.538 5.997 1.00 94.44 83 LYS A N 1
ATOM 647 C CA . LYS A 1 83 ? 0.284 -6.395 5.956 1.00 94.44 83 LYS A CA 1
ATOM 648 C C . LYS A 1 83 ? 0.538 -7.006 4.569 1.00 94.44 83 LYS A C 1
ATOM 650 O O . LYS A 1 83 ? 1.692 -7.146 4.145 1.00 94.44 83 LYS A O 1
ATOM 655 N N . LEU A 1 84 ? -0.514 -7.325 3.812 1.00 93.62 84 LEU A N 1
ATOM 656 C CA . LEU A 1 84 ? -0.364 -7.750 2.415 1.00 93.62 84 LEU A CA 1
ATOM 657 C C . LEU A 1 84 ? 0.096 -6.601 1.509 1.00 93.62 84 LEU A C 1
ATOM 659 O O . LEU A 1 84 ? 0.880 -6.852 0.596 1.00 93.62 84 LEU A O 1
ATOM 663 N N . ILE A 1 85 ? -0.296 -5.353 1.781 1.00 95.25 85 ILE A N 1
ATOM 664 C CA . ILE A 1 85 ? 0.227 -4.167 1.078 1.00 95.25 85 ILE A CA 1
ATOM 665 C C . ILE A 1 85 ? 1.735 -4.011 1.315 1.00 95.25 85 ILE A C 1
ATOM 667 O O . ILE A 1 85 ? 2.492 -3.842 0.358 1.00 95.25 85 ILE A O 1
ATOM 671 N N . VAL A 1 86 ? 2.213 -4.169 2.554 1.00 96.25 86 VAL A N 1
ATOM 672 C CA . VAL A 1 86 ? 3.661 -4.164 2.867 1.00 96.25 86 VAL A CA 1
ATOM 673 C C . VAL A 1 86 ? 4.412 -5.238 2.067 1.00 96.25 86 VAL A C 1
ATOM 675 O O . VAL A 1 86 ? 5.527 -5.014 1.572 1.00 96.25 86 VAL A O 1
ATOM 678 N N . THR A 1 87 ? 3.795 -6.411 1.909 1.00 95.31 87 THR A N 1
ATOM 679 C CA . THR A 1 87 ? 4.339 -7.519 1.110 1.00 95.31 87 THR A CA 1
ATOM 680 C C . THR A 1 87 ? 4.340 -7.188 -0.386 1.00 95.31 87 THR A C 1
ATOM 682 O O . THR A 1 87 ? 5.330 -7.452 -1.076 1.00 95.31 87 THR A O 1
ATOM 685 N N . LEU A 1 88 ? 3.278 -6.550 -0.886 1.00 95.00 88 LEU A N 1
ATOM 686 C CA . LEU A 1 88 ? 3.175 -6.078 -2.266 1.00 95.00 88 LEU A CA 1
ATOM 687 C C . LEU A 1 88 ? 4.295 -5.084 -2.596 1.00 95.00 88 LEU A C 1
ATOM 689 O O . LEU A 1 88 ? 5.001 -5.276 -3.588 1.00 95.00 88 LEU A O 1
ATOM 693 N N . PHE A 1 89 ? 4.526 -4.083 -1.740 1.00 97.25 89 PHE A N 1
ATOM 694 C CA . PHE A 1 89 ? 5.660 -3.162 -1.872 1.00 97.25 89 PHE A CA 1
ATOM 695 C C . PHE A 1 89 ? 6.980 -3.921 -1.997 1.00 97.25 89 PHE A C 1
ATOM 697 O O . PHE A 1 89 ? 7.744 -3.696 -2.937 1.00 97.25 89 PHE A O 1
ATOM 704 N N . GLN A 1 90 ? 7.241 -4.862 -1.084 1.00 96.69 90 GLN A N 1
ATOM 705 C CA . GLN A 1 90 ? 8.481 -5.637 -1.087 1.00 96.69 90 GLN A CA 1
ATOM 706 C C . GLN A 1 90 ? 8.685 -6.389 -2.410 1.00 96.69 90 GLN A C 1
ATOM 708 O O . GLN A 1 90 ? 9.799 -6.429 -2.943 1.00 96.69 90 GLN A O 1
ATOM 713 N N . ALA A 1 91 ? 7.621 -6.976 -2.952 1.00 95.31 91 ALA A N 1
ATOM 714 C CA . ALA A 1 91 ? 7.676 -7.711 -4.204 1.00 95.31 91 ALA A CA 1
ATOM 715 C C . ALA A 1 91 ? 7.866 -6.797 -5.417 1.00 95.31 91 ALA A C 1
ATOM 717 O O . ALA A 1 91 ? 8.711 -7.096 -6.262 1.00 95.31 91 ALA A O 1
ATOM 718 N N . ILE A 1 92 ? 7.162 -5.664 -5.479 1.00 96.00 92 ILE A N 1
ATOM 719 C CA . ILE A 1 92 ? 7.335 -4.657 -6.535 1.00 96.00 92 ILE A CA 1
ATOM 720 C C . ILE A 1 92 ? 8.764 -4.111 -6.514 1.00 96.00 92 ILE A C 1
ATOM 722 O O . ILE A 1 92 ? 9.431 -4.077 -7.551 1.00 96.00 92 ILE A O 1
ATOM 726 N N . ILE A 1 93 ? 9.286 -3.762 -5.337 1.00 96.69 93 ILE A N 1
ATOM 727 C CA . ILE A 1 93 ? 10.663 -3.284 -5.182 1.00 96.69 93 ILE A CA 1
ATOM 728 C C . ILE A 1 93 ? 11.650 -4.324 -5.725 1.00 96.69 93 ILE A C 1
ATOM 730 O O . ILE A 1 93 ? 12.504 -3.996 -6.551 1.00 96.69 93 ILE A O 1
ATOM 734 N N . LYS A 1 94 ? 11.522 -5.589 -5.307 1.00 95.50 94 LYS A N 1
ATOM 735 C CA . LYS A 1 94 ? 12.456 -6.663 -5.682 1.00 95.50 94 LYS A CA 1
ATOM 736 C C . LYS A 1 94 ? 12.350 -7.090 -7.148 1.00 95.50 94 LYS A C 1
ATOM 738 O O . LYS A 1 94 ? 13.377 -7.341 -7.770 1.00 95.50 94 LYS A O 1
ATOM 743 N N . ARG A 1 95 ? 11.137 -7.222 -7.690 1.00 95.19 95 ARG A N 1
ATOM 744 C CA . ARG A 1 95 ? 10.881 -7.876 -8.990 1.00 95.19 95 ARG A CA 1
ATOM 745 C C . ARG A 1 95 ? 10.590 -6.900 -10.130 1.00 95.19 95 ARG A C 1
ATOM 747 O O . ARG A 1 95 ? 10.561 -7.325 -11.286 1.00 95.19 95 ARG A O 1
ATOM 754 N N . ARG A 1 96 ? 10.358 -5.618 -9.831 1.00 94.50 96 ARG A N 1
ATOM 755 C CA . ARG A 1 96 ? 10.067 -4.572 -10.825 1.00 94.50 96 ARG A CA 1
ATOM 756 C C . ARG A 1 96 ? 11.046 -3.411 -10.709 1.00 94.50 96 ARG A C 1
ATOM 758 O O . ARG A 1 96 ? 11.790 -3.157 -11.648 1.00 94.50 96 ARG A O 1
ATOM 765 N N . LEU A 1 97 ? 11.120 -2.734 -9.566 1.00 94.88 97 LEU A N 1
ATOM 766 C CA . LEU A 1 97 ? 11.944 -1.521 -9.456 1.00 94.88 97 LEU A CA 1
ATOM 767 C C . LEU A 1 97 ? 13.450 -1.821 -9.534 1.00 94.88 97 LEU A C 1
ATOM 769 O O . LEU A 1 97 ? 14.177 -1.145 -10.258 1.00 94.88 97 LEU A O 1
ATOM 773 N N . LYS A 1 98 ? 13.924 -2.878 -8.860 1.00 94.38 98 LYS A N 1
ATOM 774 C CA . LYS A 1 98 ? 15.334 -3.316 -8.927 1.00 94.38 98 LYS A CA 1
ATOM 775 C C . LYS A 1 98 ? 15.714 -3.974 -10.263 1.00 94.38 98 LYS A C 1
ATOM 777 O O . LYS A 1 98 ? 16.897 -4.178 -10.510 1.00 94.38 98 LYS A O 1
ATOM 782 N N . THR A 1 99 ? 14.742 -4.275 -11.127 1.00 93.50 99 THR A N 1
ATOM 783 C CA . THR A 1 99 ? 14.946 -4.885 -12.455 1.00 93.50 99 THR A CA 1
ATOM 784 C C . THR A 1 99 ? 14.703 -3.904 -13.605 1.00 93.50 99 THR A C 1
ATOM 786 O O . THR A 1 99 ? 14.589 -4.326 -14.757 1.00 93.50 99 THR A O 1
ATOM 789 N N . LEU A 1 100 ? 14.613 -2.600 -13.310 1.00 91.44 100 LEU A N 1
ATOM 790 C CA . LEU A 1 100 ? 14.457 -1.564 -14.327 1.00 91.44 100 LEU A CA 1
ATOM 791 C C . LEU A 1 100 ? 15.589 -1.629 -15.365 1.00 91.44 100 LEU A C 1
ATOM 793 O O . LEU A 1 100 ? 16.760 -1.715 -14.980 1.00 91.44 100 LEU A O 1
ATOM 797 N N . PRO A 1 101 ? 15.267 -1.571 -16.670 1.00 88.81 101 PRO A N 1
ATOM 798 C CA . PRO A 1 101 ? 16.289 -1.534 -17.703 1.00 88.81 101 PRO A CA 1
ATOM 799 C C . PRO A 1 101 ? 17.119 -0.245 -17.588 1.00 88.81 101 PRO A C 1
ATOM 801 O O . PRO A 1 101 ? 16.592 0.804 -17.202 1.00 88.81 101 PRO A O 1
ATOM 804 N N . PRO A 1 102 ? 18.423 -0.297 -17.908 1.00 84.50 102 PRO A N 1
ATOM 805 C CA . PRO A 1 102 ? 19.251 0.897 -17.940 1.00 84.50 102 PRO A CA 1
ATOM 806 C C . PRO A 1 102 ? 18.799 1.835 -19.073 1.00 84.50 102 PRO A C 1
ATOM 808 O O . PRO A 1 102 ? 18.280 1.368 -20.088 1.00 84.50 102 PRO A O 1
ATOM 811 N N . PRO A 1 103 ? 19.025 3.153 -18.939 1.00 79.19 103 PRO A N 1
ATOM 812 C CA . PRO A 1 103 ? 18.781 4.091 -20.027 1.00 79.19 103 PRO A CA 1
ATOM 813 C C . PRO A 1 103 ? 19.704 3.807 -21.231 1.00 79.19 103 PRO A C 1
ATOM 815 O O . PRO A 1 103 ? 20.798 3.263 -21.046 1.00 79.19 103 PRO A O 1
ATOM 818 N N . PRO A 1 104 ? 19.331 4.244 -22.447 1.00 78.44 104 PRO A N 1
ATOM 819 C CA . PRO A 1 104 ? 18.130 5.018 -22.773 1.00 78.44 104 PRO A CA 1
ATOM 820 C C . PRO A 1 104 ? 16.875 4.154 -22.981 1.00 78.44 104 PRO A C 1
ATOM 822 O O . PRO A 1 104 ? 16.921 3.092 -23.596 1.00 78.44 104 PRO A O 1
ATOM 825 N N . ASP A 1 105 ? 15.734 4.666 -22.521 1.00 83.50 105 ASP A N 1
ATOM 826 C CA . ASP A 1 105 ? 14.407 4.133 -22.837 1.00 83.50 105 ASP A CA 1
ATOM 827 C C . ASP A 1 105 ? 13.971 4.655 -24.214 1.00 83.50 105 ASP A C 1
ATOM 829 O O . ASP A 1 105 ? 13.434 5.755 -24.335 1.00 83.50 105 ASP A O 1
ATOM 833 N N . ILE A 1 106 ? 14.302 3.902 -25.267 1.00 76.81 106 ILE A N 1
ATOM 834 C CA . ILE A 1 106 ? 14.228 4.357 -26.666 1.00 76.81 106 ILE A CA 1
ATOM 835 C C . ILE A 1 106 ? 12.816 4.813 -27.074 1.00 76.81 106 ILE A C 1
ATOM 837 O O . ILE A 1 106 ? 12.694 5.731 -27.883 1.00 76.81 106 ILE A O 1
ATOM 841 N N . ASP A 1 107 ? 11.761 4.194 -26.534 1.00 82.75 107 ASP A N 1
ATOM 842 C CA . ASP A 1 107 ? 10.366 4.520 -26.856 1.00 82.75 107 ASP A CA 1
ATOM 843 C C . ASP A 1 107 ? 9.597 5.200 -25.709 1.00 82.75 107 ASP A C 1
ATOM 845 O O . ASP A 1 107 ? 8.409 5.492 -25.861 1.00 82.75 107 ASP A O 1
ATOM 849 N N . GLY A 1 108 ? 10.262 5.474 -24.580 1.00 85.38 108 GLY A N 1
ATOM 850 C CA . GLY A 1 108 ? 9.683 6.140 -23.409 1.00 85.38 108 GLY A CA 1
ATOM 851 C C . GLY A 1 108 ? 8.631 5.320 -22.651 1.00 85.38 108 GLY A C 1
ATOM 852 O O . GLY A 1 108 ? 8.060 5.814 -21.673 1.00 85.38 108 GLY A O 1
ATOM 853 N N . LYS A 1 109 ? 8.327 4.087 -23.081 1.00 87.88 109 LYS A N 1
ATOM 854 C CA . LYS A 1 109 ? 7.226 3.299 -22.504 1.00 87.88 109 LYS A CA 1
ATOM 855 C C . LYS A 1 109 ? 7.539 2.824 -21.098 1.00 87.88 109 LYS A C 1
ATOM 857 O O . LYS A 1 109 ? 6.631 2.745 -20.270 1.00 87.88 109 LYS A O 1
ATOM 862 N N . VAL A 1 110 ? 8.800 2.490 -20.823 1.00 90.31 110 VAL A N 1
ATOM 863 C CA . VAL A 1 110 ? 9.213 2.064 -19.482 1.00 90.31 110 VAL A CA 1
ATOM 864 C C . VAL A 1 110 ? 9.082 3.236 -18.520 1.00 90.31 110 VAL A C 1
ATOM 866 O O . VAL A 1 110 ? 8.525 3.067 -17.441 1.00 90.31 110 VAL A O 1
ATOM 869 N N . SER A 1 111 ? 9.520 4.422 -18.931 1.00 91.00 111 SER A N 1
ATOM 870 C CA . SER A 1 111 ? 9.496 5.640 -18.120 1.00 91.00 111 SER A CA 1
ATOM 871 C C . SER A 1 111 ? 8.066 6.041 -17.756 1.00 91.00 111 SER A C 1
ATOM 873 O O . SER A 1 111 ? 7.766 6.183 -16.575 1.00 91.00 111 SER A O 1
ATOM 875 N N . LEU A 1 112 ? 7.152 6.090 -18.734 1.00 91.81 112 LEU A N 1
ATOM 876 C CA . LEU A 1 112 ? 5.732 6.387 -18.485 1.00 91.81 112 LEU A CA 1
ATOM 877 C C . LEU A 1 112 ? 5.081 5.386 -17.523 1.00 91.81 112 LEU A C 1
ATOM 879 O O . LEU A 1 112 ? 4.298 5.762 -16.653 1.00 91.81 112 LEU A O 1
ATOM 883 N N . ARG A 1 113 ? 5.418 4.102 -17.662 1.00 94.06 113 ARG A N 1
ATOM 884 C CA . ARG A 1 113 ? 4.893 3.050 -16.789 1.00 94.06 113 ARG A CA 1
ATOM 885 C C . ARG A 1 113 ? 5.474 3.125 -15.376 1.00 94.06 113 ARG A C 1
ATOM 887 O O . ARG A 1 113 ? 4.781 2.803 -14.415 1.00 94.06 113 ARG A O 1
ATOM 894 N N . VAL A 1 114 ? 6.732 3.541 -15.236 1.00 94.19 114 VAL A N 1
ATOM 895 C CA . VAL A 1 114 ? 7.348 3.812 -13.930 1.00 94.19 114 VAL A CA 1
ATOM 896 C C . VAL A 1 114 ? 6.687 5.008 -13.265 1.00 94.19 114 VAL A C 1
ATOM 898 O O . VAL A 1 114 ? 6.349 4.904 -12.092 1.00 94.19 114 VAL A O 1
ATOM 901 N N . ASP A 1 115 ? 6.453 6.098 -13.994 1.00 94.00 115 ASP A N 1
ATOM 902 C CA . ASP A 1 115 ? 5.761 7.273 -13.458 1.00 94.00 115 ASP A CA 1
ATOM 903 C C . ASP A 1 115 ? 4.360 6.897 -12.960 1.00 94.00 115 ASP A C 1
ATOM 905 O O . ASP A 1 115 ? 3.982 7.232 -11.835 1.00 94.00 115 ASP A O 1
ATOM 909 N N . GLU A 1 116 ? 3.617 6.115 -13.750 1.00 95.75 116 GLU A N 1
ATOM 910 C CA . GLU A 1 116 ? 2.312 5.595 -13.343 1.00 95.75 116 GLU A CA 1
ATOM 911 C C . GLU A 1 116 ? 2.406 4.739 -12.072 1.00 95.75 116 GLU A C 1
ATOM 913 O O . GLU A 1 116 ? 1.653 4.955 -11.120 1.00 95.75 116 GLU A O 1
ATOM 918 N N . LEU A 1 117 ? 3.350 3.796 -12.022 1.00 96.38 117 LEU A N 1
ATOM 919 C CA . LEU A 1 117 ? 3.574 2.945 -10.856 1.00 96.38 117 LEU A CA 1
ATOM 920 C C . LEU A 1 117 ? 3.914 3.765 -9.606 1.00 96.38 117 LEU A C 1
ATOM 922 O O . LEU A 1 117 ? 3.386 3.488 -8.534 1.00 96.38 117 LEU A O 1
ATOM 926 N N . VAL A 1 118 ? 4.784 4.766 -9.730 1.00 96.00 118 VAL A N 1
ATOM 927 C CA . VAL A 1 118 ? 5.208 5.623 -8.616 1.00 96.00 118 VAL A CA 1
ATOM 928 C C . VAL A 1 118 ? 4.028 6.412 -8.060 1.00 96.00 118 VAL A C 1
ATOM 930 O O . VAL A 1 118 ? 3.879 6.486 -6.841 1.00 96.00 118 VAL A O 1
ATOM 933 N N . MET A 1 119 ? 3.156 6.943 -8.922 1.00 96.69 119 MET A N 1
ATOM 934 C CA . MET A 1 119 ? 1.931 7.616 -8.479 1.00 96.69 119 MET A CA 1
ATOM 935 C C . MET A 1 119 ? 1.010 6.668 -7.708 1.00 96.69 119 MET A C 1
ATOM 937 O O . MET A 1 119 ? 0.508 7.040 -6.650 1.00 96.69 119 MET A O 1
ATOM 941 N N . LYS A 1 120 ? 0.825 5.433 -8.193 1.00 96.81 120 LYS A N 1
ATOM 942 C CA . LYS A 1 120 ? -0.011 4.440 -7.502 1.00 96.81 120 LYS A CA 1
ATOM 943 C C . LYS A 1 120 ? 0.595 3.989 -6.171 1.00 96.81 120 LYS A C 1
ATOM 945 O O . LYS A 1 120 ? -0.128 3.872 -5.193 1.00 96.81 120 LYS A O 1
ATOM 950 N N . LEU A 1 121 ? 1.913 3.783 -6.105 1.00 97.00 121 LEU A N 1
ATOM 951 C CA . LEU A 1 121 ? 2.596 3.429 -4.857 1.00 97.00 121 LEU A CA 1
ATOM 952 C C . LEU A 1 121 ? 2.507 4.549 -3.816 1.00 97.00 121 LEU A C 1
ATOM 954 O O . LEU A 1 121 ? 2.325 4.247 -2.643 1.00 97.00 121 LEU A O 1
ATOM 958 N N . LYS A 1 122 ? 2.604 5.820 -4.229 1.00 96.81 122 LYS A N 1
ATOM 959 C CA . LYS A 1 122 ? 2.462 6.971 -3.323 1.00 96.81 122 LYS A CA 1
ATOM 960 C C . LYS A 1 122 ? 1.080 7.034 -2.665 1.00 96.81 122 LYS A C 1
ATOM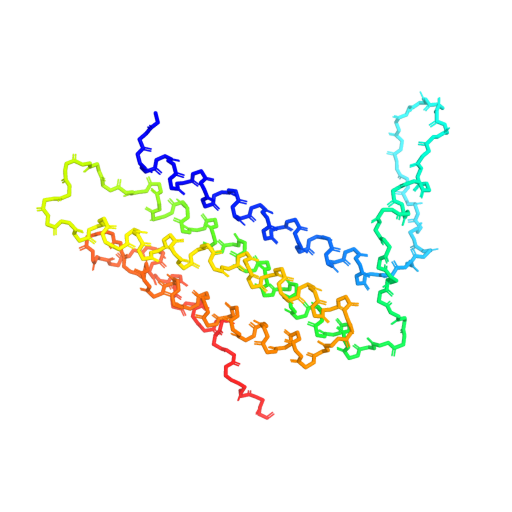 962 O O . LYS A 1 122 ? 0.977 7.430 -1.514 1.00 96.81 122 LYS A O 1
ATOM 967 N N . ASP A 1 123 ? 0.041 6.665 -3.403 1.00 96.75 123 ASP A N 1
ATOM 968 C CA . ASP A 1 123 ? -1.352 6.750 -2.958 1.00 96.75 123 ASP A CA 1
ATOM 969 C C . ASP A 1 123 ? -1.703 5.728 -1.857 1.00 96.75 123 ASP A C 1
ATOM 971 O O . ASP A 1 123 ? -2.649 5.930 -1.100 1.00 96.75 123 ASP A O 1
ATOM 975 N N . LEU A 1 124 ? -0.937 4.635 -1.737 1.00 96.25 124 LEU A N 1
ATOM 976 C CA . LEU A 1 124 ? -1.201 3.587 -0.745 1.00 96.25 124 LEU A CA 1
ATOM 977 C C . LEU A 1 124 ? -0.927 4.048 0.703 1.00 96.25 124 LEU A C 1
ATOM 979 O O . LEU A 1 124 ? -1.826 3.874 1.523 1.00 96.25 124 LEU A O 1
ATOM 983 N N . PRO A 1 125 ? 0.236 4.645 1.050 1.00 96.75 125 PRO A N 1
ATOM 984 C CA . PRO A 1 125 ? 0.444 5.262 2.362 1.00 96.75 125 PRO A CA 1
ATOM 985 C C . PRO A 1 125 ? -0.606 6.318 2.709 1.00 96.75 125 PRO A C 1
ATOM 987 O O . PRO A 1 125 ? -1.130 6.285 3.815 1.00 96.75 125 PRO A O 1
ATOM 990 N N . ASP A 1 126 ? -0.959 7.190 1.754 1.00 95.94 126 ASP A N 1
ATOM 991 C CA . ASP A 1 126 ? -1.954 8.253 1.959 1.00 95.94 126 ASP A CA 1
ATOM 992 C C . ASP A 1 126 ? -3.321 7.649 2.385 1.00 95.94 126 ASP A C 1
ATOM 994 O O . ASP A 1 126 ? -3.998 8.169 3.267 1.00 95.94 126 ASP A O 1
ATOM 998 N N . LYS A 1 127 ? -3.706 6.490 1.828 1.00 95.50 127 LYS A N 1
ATOM 999 C CA . LYS A 1 127 ? -4.925 5.752 2.223 1.00 95.50 127 LYS A CA 1
ATOM 1000 C C . LYS A 1 127 ? -4.810 5.019 3.553 1.00 95.50 127 LYS A C 1
ATOM 1002 O O . LYS A 1 127 ? -5.809 4.855 4.243 1.00 95.50 127 LYS A O 1
ATOM 1007 N N . VAL A 1 128 ? -3.624 4.524 3.895 1.00 95.69 128 VAL A N 1
ATOM 1008 C CA . VAL A 1 128 ? -3.393 3.870 5.191 1.00 95.69 128 VAL A CA 1
ATOM 1009 C C . VAL A 1 128 ? -3.513 4.886 6.327 1.00 95.69 128 VAL A C 1
ATOM 1011 O O . VAL A 1 128 ? -4.104 4.560 7.351 1.00 95.69 128 VAL A O 1
ATOM 1014 N N . ASP A 1 129 ? -3.042 6.114 6.115 1.00 95.50 129 ASP A N 1
ATOM 1015 C CA . ASP A 1 129 ? -3.206 7.237 7.045 1.00 95.50 129 ASP A CA 1
ATOM 1016 C C . ASP A 1 129 ? -4.684 7.639 7.225 1.00 95.50 129 ASP A C 1
ATOM 1018 O O . ASP A 1 129 ? -5.181 7.731 8.350 1.00 95.50 129 ASP A O 1
ATOM 1022 N N . GLU A 1 130 ? -5.438 7.767 6.124 1.00 95.62 130 GLU A N 1
ATOM 1023 C CA . GLU A 1 130 ? -6.889 8.029 6.163 1.00 95.62 130 GLU A CA 1
ATOM 1024 C C . GLU A 1 130 ? -7.651 6.914 6.908 1.00 95.62 130 GLU A C 1
ATOM 1026 O O . GLU A 1 130 ? -8.573 7.162 7.690 1.00 95.62 130 GLU A O 1
ATOM 1031 N N . MET A 1 131 ? -7.241 5.664 6.699 1.00 94.38 131 MET A N 1
ATOM 1032 C CA . MET A 1 131 ? -7.819 4.497 7.357 1.00 94.38 131 MET A CA 1
ATOM 1033 C C . MET A 1 131 ? -7.510 4.482 8.857 1.00 94.38 131 MET A C 1
ATOM 1035 O O . MET A 1 131 ? -8.420 4.237 9.645 1.00 94.38 131 MET A O 1
ATOM 1039 N N . ALA A 1 132 ? -6.268 4.767 9.263 1.00 93.44 132 ALA A N 1
ATOM 1040 C CA . ALA A 1 132 ? -5.896 4.886 10.673 1.00 93.44 132 ALA A CA 1
ATOM 1041 C C . ALA A 1 132 ? -6.684 6.010 11.363 1.00 93.44 132 ALA A C 1
ATOM 1043 O O . ALA A 1 132 ? -7.267 5.785 12.421 1.00 93.44 132 ALA A O 1
ATOM 1044 N N . SER A 1 133 ? -6.807 7.169 10.708 1.00 94.69 133 SER A N 1
ATOM 1045 C CA . SER A 1 133 ? -7.619 8.295 11.190 1.00 94.69 133 SER A CA 1
ATOM 1046 C C . SER A 1 133 ? -9.075 7.884 11.440 1.00 94.69 133 SER A C 1
ATOM 1048 O O . SER A 1 133 ? -9.628 8.179 12.495 1.00 94.69 133 SER A O 1
ATOM 1050 N N . SER A 1 134 ? -9.666 7.112 10.522 1.00 95.00 134 SER A N 1
ATOM 1051 C CA . SER A 1 134 ? -11.043 6.611 10.663 1.00 95.00 134 SER A CA 1
ATOM 1052 C C . SER A 1 134 ? -11.211 5.701 11.889 1.00 95.00 134 SER A C 1
ATOM 1054 O O . SER A 1 134 ? -12.220 5.771 12.587 1.00 95.00 134 SER A O 1
ATOM 1056 N N . PHE A 1 135 ? -10.213 4.862 12.189 1.00 93.56 135 PHE A N 1
ATOM 1057 C CA . PHE A 1 135 ? -10.221 4.034 13.398 1.00 93.56 135 PHE A CA 1
ATOM 1058 C C . PHE A 1 135 ? -10.089 4.866 14.672 1.00 93.56 135 PHE A C 1
ATOM 1060 O O . PHE A 1 135 ? -10.832 4.619 15.622 1.00 93.56 135 PHE A O 1
ATOM 1067 N N . TYR A 1 136 ? -9.199 5.859 14.691 1.00 92.44 136 TYR A N 1
ATOM 1068 C CA . TYR A 1 136 ? -9.044 6.765 15.832 1.00 92.44 136 TYR A CA 1
ATOM 1069 C C . TYR A 1 136 ? -10.320 7.568 16.117 1.00 92.44 136 TYR A C 1
ATOM 1071 O O . TYR A 1 136 ? -10.634 7.839 17.274 1.00 92.44 136 TYR A O 1
ATOM 1079 N N . GLU A 1 137 ? -11.102 7.872 15.083 1.00 93.25 137 GLU A N 1
ATOM 1080 C CA . GLU A 1 137 ? -12.422 8.505 15.189 1.00 93.25 137 GLU A CA 1
ATOM 1081 C C . GLU A 1 137 ? -13.557 7.522 15.545 1.00 93.25 137 GLU A C 1
ATOM 1083 O O . GLU A 1 137 ? -14.706 7.934 15.704 1.00 93.25 137 GLU A O 1
ATOM 1088 N N . LEU A 1 138 ? -13.247 6.229 15.709 1.00 92.94 138 LEU A N 1
ATOM 1089 C CA . LEU A 1 138 ? -14.198 5.132 15.928 1.00 92.94 138 LEU A CA 1
ATOM 1090 C C . LEU A 1 138 ? -15.251 4.990 14.809 1.00 92.94 138 LEU A C 1
ATOM 1092 O O . LEU A 1 138 ? -16.323 4.419 15.028 1.00 92.94 138 LEU A O 1
ATOM 1096 N N . ASP A 1 139 ? -14.940 5.467 13.603 1.00 93.94 139 ASP A N 1
ATOM 1097 C CA . ASP A 1 139 ? -15.808 5.402 12.429 1.00 93.94 139 ASP A CA 1
ATOM 1098 C C . ASP A 1 139 ? -15.517 4.135 11.609 1.00 93.94 139 ASP A C 1
ATOM 1100 O O . ASP A 1 139 ? -14.716 4.115 10.668 1.00 93.94 139 ASP A O 1
ATOM 1104 N N . GLY A 1 140 ? -16.191 3.044 11.981 1.00 92.75 140 GLY A N 1
ATOM 1105 C CA . GLY A 1 140 ? -16.089 1.765 11.277 1.00 92.75 140 GLY A CA 1
ATOM 1106 C C . GLY A 1 140 ? -16.577 1.827 9.825 1.00 92.75 140 GLY A C 1
ATOM 1107 O O . GLY A 1 140 ? -15.990 1.193 8.946 1.00 92.75 140 GLY A O 1
ATOM 1108 N N . GLU A 1 141 ? -17.600 2.626 9.515 1.00 94.31 141 GLU A N 1
ATOM 1109 C CA . GLU A 1 141 ? -18.119 2.727 8.145 1.00 94.31 141 GLU A CA 1
ATOM 1110 C C . GLU A 1 141 ? -17.080 3.374 7.222 1.00 94.31 141 GLU A C 1
ATOM 1112 O O . GLU A 1 141 ? -16.748 2.830 6.157 1.00 94.31 141 GLU A O 1
ATOM 1117 N N . GLN A 1 142 ? -16.507 4.498 7.653 1.00 95.12 142 GLN A N 1
ATOM 1118 C CA . GLN A 1 142 ? -15.454 5.173 6.910 1.00 95.12 142 GLN A CA 1
ATOM 1119 C C . GLN A 1 142 ? -14.191 4.304 6.843 1.00 95.12 142 GLN A C 1
ATOM 1121 O O . GLN A 1 142 ? -13.652 4.125 5.748 1.00 95.12 142 GLN A O 1
ATOM 1126 N N . ALA A 1 143 ? -13.774 3.654 7.935 1.00 93.69 143 ALA A N 1
ATOM 1127 C CA . ALA A 1 143 ? -12.635 2.732 7.915 1.00 93.69 143 ALA A CA 1
ATOM 1128 C C . ALA A 1 143 ? -12.825 1.598 6.886 1.00 93.69 143 ALA A C 1
ATOM 1130 O O . ALA A 1 143 ? -11.897 1.254 6.147 1.00 93.69 143 ALA A O 1
ATOM 1131 N N . GLN A 1 144 ? -14.040 1.050 6.761 1.00 93.50 144 GLN A N 1
ATOM 1132 C CA . GLN A 1 144 ? -14.349 -0.008 5.794 1.00 93.50 144 GLN A CA 1
ATOM 1133 C C . GLN A 1 144 ? -14.303 0.514 4.355 1.00 93.50 144 GLN A C 1
ATOM 1135 O O . GLN A 1 144 ? -13.794 -0.160 3.450 1.00 93.50 144 GLN A O 1
ATOM 1140 N N . LYS A 1 145 ? -14.816 1.722 4.127 1.00 95.19 145 LYS A N 1
ATOM 1141 C CA . LYS A 1 145 ? -14.777 2.387 2.824 1.00 95.19 145 LYS A CA 1
ATOM 1142 C C . LYS A 1 145 ? -13.342 2.665 2.377 1.00 95.19 145 LYS A C 1
ATOM 1144 O O . LYS A 1 145 ? -13.005 2.372 1.226 1.00 95.19 145 LYS A O 1
ATOM 1149 N N . VAL A 1 146 ? -12.487 3.162 3.272 1.00 95.00 146 VAL A N 1
ATOM 1150 C CA . VAL A 1 146 ? -11.067 3.394 2.966 1.00 95.00 146 VAL A CA 1
ATOM 1151 C C . VAL A 1 146 ? -10.343 2.070 2.723 1.00 95.00 146 VAL A C 1
ATOM 1153 O O . VAL A 1 146 ? -9.586 1.966 1.760 1.00 95.00 146 VAL A O 1
ATOM 1156 N N . LEU A 1 147 ? -10.631 1.019 3.501 1.00 93.56 147 LEU A N 1
ATOM 1157 C CA . LEU A 1 147 ? -10.061 -0.315 3.280 1.00 93.56 147 LEU A CA 1
ATOM 1158 C C . LEU A 1 147 ? -10.388 -0.868 1.885 1.00 93.56 147 LEU A C 1
ATOM 1160 O O . LEU A 1 147 ? -9.525 -1.464 1.233 1.00 93.56 147 LEU A O 1
ATOM 1164 N N . ASN A 1 148 ? -11.619 -0.664 1.410 1.00 93.31 148 ASN A N 1
ATOM 1165 C CA . ASN A 1 148 ? -12.020 -1.053 0.057 1.00 93.31 148 ASN A CA 1
ATOM 1166 C C . ASN A 1 148 ? -11.247 -0.248 -0.998 1.00 93.31 148 ASN A C 1
ATOM 1168 O O . ASN A 1 148 ? -10.678 -0.833 -1.921 1.00 93.31 148 ASN A O 1
ATOM 1172 N N . ALA A 1 149 ? -11.140 1.073 -0.824 1.00 94.25 149 ALA A N 1
ATOM 1173 C CA . ALA A 1 149 ? -10.369 1.935 -1.721 1.00 94.25 149 ALA A CA 1
ATOM 1174 C C . ALA A 1 149 ? -8.868 1.581 -1.743 1.00 94.25 149 ALA A C 1
ATOM 1176 O O . ALA A 1 149 ? -8.234 1.634 -2.801 1.00 94.25 149 ALA A O 1
ATOM 1177 N N . LEU A 1 150 ? -8.300 1.183 -0.600 1.00 94.12 150 LEU A N 1
ATOM 1178 C CA . LEU A 1 150 ? -6.930 0.684 -0.484 1.00 94.12 150 LEU A CA 1
ATOM 1179 C C . LEU A 1 150 ? -6.752 -0.631 -1.257 1.00 94.12 150 LEU A C 1
ATOM 1181 O O . LEU A 1 150 ? -5.770 -0.782 -1.987 1.00 94.12 150 LEU A O 1
ATOM 1185 N N . GLY A 1 151 ? -7.716 -1.551 -1.154 1.00 92.94 151 GLY A N 1
ATOM 1186 C CA . GLY A 1 151 ? -7.752 -2.789 -1.938 1.00 92.94 151 GLY A CA 1
ATOM 1187 C C . GLY A 1 151 ? -7.774 -2.528 -3.446 1.00 92.94 151 GLY A C 1
ATOM 1188 O O . GLY A 1 151 ? -6.933 -3.056 -4.175 1.00 92.94 151 GLY A O 1
ATOM 1189 N N . GLU A 1 152 ? -8.654 -1.643 -3.915 1.00 94.25 152 GLU A N 1
ATOM 1190 C CA . GLU A 1 152 ? -8.703 -1.245 -5.329 1.00 94.25 152 GLU A CA 1
ATOM 1191 C C . GLU A 1 152 ? -7.401 -0.572 -5.792 1.00 94.25 152 GLU A C 1
ATOM 1193 O O . GLU A 1 152 ? -6.912 -0.822 -6.898 1.00 94.25 152 GLU A O 1
ATOM 1198 N N . GLY A 1 153 ? -6.813 0.290 -4.956 1.00 94.62 153 GLY A N 1
ATOM 1199 C CA . GLY A 1 153 ? -5.514 0.911 -5.218 1.00 94.62 153 GLY A CA 1
ATOM 1200 C C . GLY A 1 153 ? -4.409 -0.133 -5.390 1.00 94.62 153 GLY A C 1
ATOM 1201 O O . GLY A 1 153 ? -3.614 -0.060 -6.335 1.00 94.62 153 GLY A O 1
ATOM 1202 N N . ALA A 1 154 ? -4.400 -1.157 -4.536 1.00 94.94 154 ALA A N 1
ATOM 1203 C CA . ALA A 1 154 ? -3.472 -2.277 -4.623 1.00 94.94 154 ALA A CA 1
ATOM 1204 C C . ALA A 1 154 ? -3.663 -3.079 -5.917 1.00 94.94 154 ALA A C 1
ATOM 1206 O O . ALA A 1 154 ? -2.682 -3.364 -6.605 1.00 94.94 154 ALA A O 1
ATOM 1207 N N . GLN A 1 155 ? -4.908 -3.377 -6.301 1.00 94.44 155 GLN A N 1
ATOM 1208 C CA . GLN A 1 155 ? -5.215 -4.073 -7.555 1.00 94.44 155 GLN A CA 1
ATOM 1209 C C . GLN A 1 155 ? -4.718 -3.290 -8.772 1.00 94.44 155 GLN A C 1
ATOM 1211 O O . GLN A 1 155 ? -3.951 -3.829 -9.571 1.00 94.44 155 GLN A O 1
ATOM 1216 N N . ARG A 1 156 ? -5.040 -1.994 -8.867 1.00 94.81 156 ARG A N 1
ATOM 1217 C CA . ARG A 1 156 ? -4.557 -1.122 -9.957 1.00 94.81 156 ARG A CA 1
ATOM 1218 C C . ARG A 1 156 ? -3.029 -1.056 -10.000 1.00 94.81 156 ARG A C 1
ATOM 1220 O O . ARG A 1 156 ? -2.436 -0.968 -11.078 1.00 94.81 156 ARG A O 1
ATOM 1227 N N . THR A 1 157 ? -2.380 -1.087 -8.835 1.00 95.88 157 THR A N 1
ATOM 1228 C CA . THR A 1 157 ? -0.915 -1.143 -8.729 1.00 95.88 157 THR A CA 1
ATOM 1229 C C . THR A 1 157 ? -0.383 -2.452 -9.303 1.00 95.88 157 THR A C 1
ATOM 1231 O O . THR A 1 157 ? 0.521 -2.430 -10.137 1.00 95.88 157 THR A O 1
ATOM 1234 N N . ILE A 1 158 ? -0.967 -3.587 -8.914 1.00 94.69 158 ILE A N 1
ATOM 1235 C CA . ILE A 1 158 ? -0.594 -4.918 -9.403 1.00 94.69 158 ILE A CA 1
ATOM 1236 C C . ILE A 1 158 ? -0.782 -5.019 -10.918 1.00 94.69 158 ILE A C 1
ATOM 1238 O O . ILE A 1 158 ? 0.129 -5.465 -11.614 1.00 94.69 158 ILE A O 1
ATOM 1242 N N . GLU A 1 159 ? -1.924 -4.580 -11.443 1.00 93.62 159 GLU A N 1
ATOM 1243 C CA . GLU A 1 159 ? -2.236 -4.611 -12.875 1.00 93.62 159 GLU A CA 1
ATOM 1244 C C . GLU A 1 159 ? -1.210 -3.830 -13.698 1.00 93.62 159 GLU A C 1
ATOM 1246 O O . GLU A 1 159 ? -0.690 -4.356 -14.691 1.00 93.62 159 GLU A O 1
ATOM 1251 N N . CYS A 1 160 ? -0.840 -2.630 -13.228 1.00 93.50 160 CYS A N 1
ATOM 1252 C CA . CYS A 1 160 ? 0.175 -1.777 -13.846 1.00 93.50 160 CYS A CA 1
ATOM 1253 C C . CYS A 1 160 ? 1.507 -2.518 -14.026 1.00 93.50 160 CYS A C 1
ATOM 1255 O O . CYS A 1 160 ? 2.176 -2.346 -15.046 1.00 93.50 160 CYS A O 1
ATOM 1257 N N . VAL A 1 161 ? 1.876 -3.414 -13.104 1.00 93.31 161 VAL A N 1
ATOM 1258 C CA . VAL A 1 161 ? 3.127 -4.196 -13.149 1.00 93.31 161 VAL A CA 1
ATOM 1259 C C . VAL A 1 161 ? 2.936 -5.703 -13.336 1.00 93.31 161 VAL A C 1
ATOM 1261 O O . VAL A 1 161 ? 3.867 -6.479 -13.103 1.00 93.31 161 VAL A O 1
ATOM 1264 N N . SER A 1 162 ? 1.770 -6.132 -13.817 1.00 92.75 162 SER A N 1
ATOM 1265 C CA . SER A 1 162 ? 1.439 -7.554 -13.997 1.00 92.75 162 SER A CA 1
ATOM 1266 C C . SER A 1 162 ? 2.452 -8.268 -14.894 1.00 92.75 162 SER A C 1
ATOM 1268 O O . SER A 1 162 ? 2.916 -9.355 -14.570 1.00 92.75 162 SER A O 1
ATOM 1270 N N . ARG A 1 163 ? 2.899 -7.617 -15.970 1.00 93.00 163 ARG A N 1
ATOM 1271 C CA . ARG A 1 163 ? 3.994 -8.073 -16.846 1.00 93.00 163 ARG A CA 1
ATOM 1272 C C . ARG A 1 163 ? 5.319 -7.399 -16.493 1.00 93.00 163 ARG A C 1
ATOM 1274 O O . ARG A 1 163 ? 5.320 -6.292 -15.955 1.00 93.00 163 ARG A O 1
ATOM 1281 N N . ASN A 1 164 ? 6.447 -8.008 -16.841 1.00 92.62 164 ASN A N 1
ATOM 1282 C CA . ASN A 1 164 ? 7.756 -7.361 -16.700 1.00 92.62 164 ASN A CA 1
ATOM 1283 C C . ASN A 1 164 ? 7.908 -6.150 -17.654 1.00 92.62 164 ASN A C 1
ATOM 1285 O O . ASN A 1 164 ? 6.993 -5.815 -18.415 1.00 92.62 164 ASN A O 1
ATOM 1289 N N . TRP A 1 165 ? 9.060 -5.475 -17.626 1.00 92.62 165 TRP A N 1
ATOM 1290 C CA . TRP A 1 165 ? 9.319 -4.283 -18.450 1.00 92.62 165 TRP A CA 1
ATOM 1291 C C . TRP A 1 165 ? 9.339 -4.562 -19.960 1.00 92.62 165 TRP A C 1
ATOM 1293 O O . TRP A 1 165 ? 9.128 -3.647 -20.747 1.00 92.62 165 TRP A O 1
ATOM 1303 N N . GLN A 1 166 ? 9.520 -5.823 -20.363 1.00 88.88 166 GLN A N 1
ATOM 1304 C CA . GLN A 1 166 ? 9.471 -6.290 -21.752 1.00 88.88 166 GLN A CA 1
ATOM 1305 C C . GLN A 1 166 ? 8.076 -6.798 -22.166 1.00 88.88 166 GLN A C 1
ATOM 1307 O O . GLN A 1 166 ? 7.899 -7.275 -23.285 1.00 88.88 166 GLN A O 1
ATOM 1312 N N . GLY A 1 167 ? 7.076 -6.729 -21.280 1.00 89.44 167 GLY A N 1
ATOM 1313 C CA . GLY A 1 167 ? 5.718 -7.211 -21.549 1.00 89.44 167 GLY A CA 1
ATOM 1314 C C . GLY A 1 167 ? 5.551 -8.734 -21.461 1.00 89.44 167 GLY A C 1
ATOM 1315 O O . GLY A 1 167 ? 4.516 -9.259 -21.886 1.00 89.44 167 GLY A O 1
ATOM 1316 N N . GLN A 1 168 ? 6.534 -9.442 -20.906 1.00 91.38 168 GLN A N 1
ATOM 1317 C CA . GLN A 1 168 ? 6.517 -10.892 -20.712 1.00 91.38 168 GLN A CA 1
ATOM 1318 C C . GLN A 1 168 ? 5.990 -11.262 -19.320 1.00 91.38 168 GLN A C 1
ATOM 1320 O O . GLN A 1 168 ? 5.986 -10.442 -18.396 1.00 91.38 168 GLN A O 1
ATOM 1325 N N . THR A 1 169 ? 5.546 -12.510 -19.186 1.00 92.56 169 THR A N 1
ATOM 1326 C CA . THR A 1 169 ? 5.162 -13.107 -17.905 1.00 92.56 169 THR A CA 1
ATOM 1327 C C . THR A 1 169 ? 6.388 -13.637 -17.171 1.00 92.56 169 THR A C 1
ATOM 1329 O O .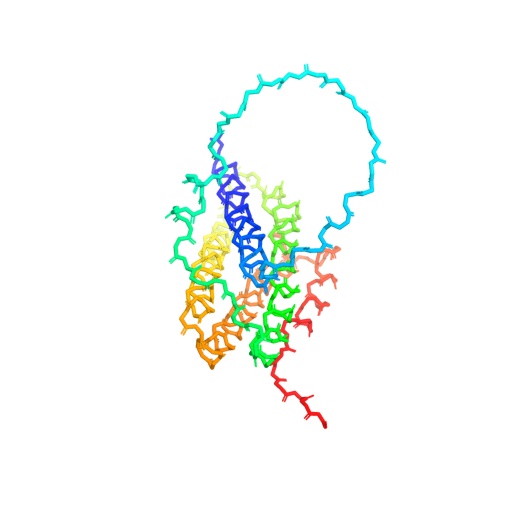 THR A 1 169 ? 7.283 -14.217 -17.788 1.00 92.56 169 THR A O 1
ATOM 1332 N N . ASP A 1 170 ? 6.419 -13.459 -15.858 1.00 91.62 170 ASP A N 1
ATOM 1333 C CA . ASP A 1 170 ? 7.437 -14.010 -14.968 1.00 91.62 170 ASP A CA 1
ATOM 1334 C C . ASP A 1 170 ? 6.811 -14.528 -13.664 1.00 91.62 170 ASP A C 1
ATOM 1336 O O . ASP A 1 170 ? 5.594 -14.519 -13.496 1.00 91.62 170 ASP A O 1
ATOM 1340 N N . GLU A 1 171 ? 7.647 -14.957 -12.718 1.00 88.75 171 GLU A N 1
ATOM 1341 C CA . GLU A 1 171 ? 7.191 -15.432 -11.408 1.00 88.75 171 GLU A CA 1
ATOM 1342 C C . GLU A 1 171 ? 6.286 -14.402 -10.704 1.00 88.75 171 GLU A C 1
ATOM 1344 O O . GLU A 1 171 ? 5.288 -14.768 -10.096 1.00 88.75 171 GLU A O 1
ATOM 1349 N N . PHE A 1 172 ? 6.570 -13.099 -10.820 1.00 90.75 172 PHE A N 1
ATOM 1350 C CA . PHE A 1 172 ? 5.696 -12.075 -10.243 1.00 90.75 172 PHE A CA 1
ATOM 1351 C C . PHE A 1 172 ? 4.355 -11.997 -10.983 1.00 90.75 172 PHE A C 1
ATOM 1353 O O . PHE A 1 172 ? 3.334 -11.777 -10.338 1.00 90.75 172 PHE A O 1
ATOM 1360 N N . SER A 1 173 ? 4.321 -12.205 -12.302 1.00 91.50 173 SER A N 1
ATOM 1361 C CA . SER A 1 173 ? 3.067 -12.282 -13.065 1.00 91.50 173 SER A CA 1
ATOM 1362 C C . SER A 1 173 ? 2.144 -13.380 -12.541 1.00 91.50 173 SER A C 1
ATOM 1364 O O . SER A 1 173 ? 0.959 -13.124 -12.345 1.00 91.50 173 SER A O 1
ATOM 1366 N N . ASP A 1 174 ? 2.672 -14.559 -12.222 1.00 88.94 174 ASP A N 1
ATOM 1367 C CA . ASP A 1 174 ? 1.859 -15.659 -11.684 1.00 88.94 174 ASP A CA 1
ATOM 1368 C C . ASP A 1 174 ? 1.322 -15.342 -10.279 1.00 88.94 174 ASP A C 1
ATOM 1370 O O . ASP A 1 174 ? 0.184 -15.668 -9.930 1.00 88.94 174 ASP A O 1
ATOM 1374 N N . TRP A 1 175 ? 2.131 -14.667 -9.460 1.00 88.19 175 TRP A N 1
ATOM 1375 C CA . TRP A 1 175 ? 1.719 -14.209 -8.132 1.00 88.19 175 TRP A CA 1
ATOM 1376 C C . TRP A 1 175 ? 0.710 -13.062 -8.188 1.00 88.19 175 TRP A C 1
ATOM 1378 O O . TRP A 1 175 ? -0.186 -13.002 -7.345 1.00 88.19 175 TRP A O 1
ATOM 1388 N N . SER A 1 176 ? 0.810 -12.191 -9.193 1.00 87.38 176 SER A N 1
ATOM 1389 C CA . SER A 1 176 ? -0.073 -11.038 -9.363 1.00 87.38 176 SER A CA 1
ATOM 1390 C C . SER A 1 176 ? -1.542 -11.461 -9.417 1.00 87.38 176 SER A C 1
ATOM 1392 O O . SER A 1 176 ? -2.366 -10.894 -8.705 1.00 87.38 176 SER A O 1
ATOM 1394 N N . SER A 1 177 ? -1.859 -12.544 -10.133 1.00 83.44 177 SER A N 1
ATOM 1395 C CA . SER A 1 177 ? -3.218 -13.092 -10.210 1.00 83.44 177 SER A CA 1
ATOM 1396 C C . SER A 1 177 ? -3.742 -13.590 -8.862 1.00 83.44 177 SER A C 1
ATOM 1398 O O . SER A 1 177 ? -4.925 -13.439 -8.570 1.00 83.44 177 SER A O 1
ATOM 1400 N N . LYS A 1 178 ? -2.873 -14.150 -8.010 1.00 85.19 178 LYS A N 1
ATOM 1401 C CA . LYS A 1 178 ? -3.267 -14.582 -6.661 1.00 85.19 178 LYS A CA 1
ATOM 1402 C C . LYS A 1 178 ? -3.574 -13.383 -5.771 1.00 85.19 178 LYS A C 1
ATOM 1404 O O . LYS A 1 178 ? -4.578 -13.403 -5.072 1.00 85.19 178 LYS A O 1
ATOM 1409 N N . TRP A 1 179 ? -2.749 -12.337 -5.815 1.00 84.69 179 TRP A N 1
ATOM 1410 C CA . TRP A 1 179 ? -3.015 -11.122 -5.044 1.00 84.69 179 TRP A CA 1
ATOM 1411 C C . TRP A 1 179 ? -4.250 -10.374 -5.517 1.00 84.69 179 TRP A C 1
ATOM 1413 O O . TRP A 1 179 ? -4.983 -9.875 -4.672 1.00 84.69 179 TRP A O 1
ATOM 1423 N N . LEU A 1 180 ? -4.530 -10.343 -6.822 1.00 86.31 180 LEU A N 1
ATOM 1424 C CA . LEU A 1 180 ? -5.762 -9.736 -7.326 1.00 86.31 180 LEU A CA 1
ATOM 1425 C C . LEU A 1 180 ? -7.003 -10.375 -6.700 1.00 86.31 180 LEU A C 1
ATOM 1427 O O . LEU A 1 180 ? -7.878 -9.635 -6.277 1.00 86.31 180 LEU A O 1
ATOM 1431 N N . ASN A 1 181 ? -7.027 -11.702 -6.539 1.00 81.44 181 ASN A N 1
ATOM 1432 C CA . ASN A 1 181 ? -8.121 -12.397 -5.850 1.00 81.44 181 ASN A CA 1
ATOM 1433 C C . ASN A 1 181 ? -8.179 -12.082 -4.350 1.00 81.44 181 ASN A C 1
ATOM 1435 O O . ASN A 1 181 ? -9.254 -12.052 -3.771 1.00 81.44 181 ASN A O 1
ATOM 1439 N N . VAL A 1 182 ? -7.028 -11.876 -3.702 1.00 81.44 182 VAL A N 1
ATOM 1440 C CA . VAL A 1 182 ? -6.985 -11.533 -2.272 1.00 81.44 182 VAL A CA 1
ATOM 1441 C C . VAL A 1 182 ? -7.470 -10.102 -2.026 1.00 81.44 182 VAL A C 1
ATOM 1443 O O . VAL A 1 182 ? -8.077 -9.836 -0.995 1.00 81.44 182 VAL A O 1
ATOM 1446 N N . PHE A 1 183 ? -7.215 -9.184 -2.960 1.00 81.19 183 PHE A N 1
ATOM 1447 C CA . PHE A 1 183 ? -7.704 -7.806 -2.889 1.00 81.19 183 PHE A CA 1
AT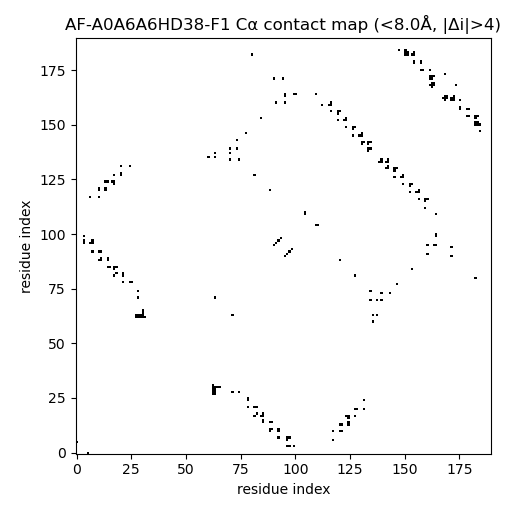OM 1448 C C . PHE A 1 183 ? -9.088 -7.615 -3.527 1.00 81.19 183 PHE A C 1
ATOM 1450 O O . PHE A 1 183 ? -9.721 -6.596 -3.263 1.00 81.19 183 PHE A O 1
ATOM 1457 N N . ASP A 1 184 ? -9.576 -8.581 -4.315 1.00 71.19 184 ASP A N 1
ATOM 1458 C CA . ASP A 1 184 ? -10.950 -8.610 -4.818 1.00 71.19 184 ASP A CA 1
ATOM 1459 C C . ASP A 1 184 ? -11.884 -8.970 -3.669 1.00 71.19 184 ASP A C 1
ATOM 1461 O O . ASP A 1 184 ? -12.158 -10.129 -3.365 1.00 71.19 184 ASP A O 1
ATOM 1465 N N . MET A 1 185 ? -12.315 -7.925 -2.978 1.00 60.00 185 MET A N 1
ATOM 1466 C CA . MET A 1 185 ? -13.306 -7.997 -1.919 1.00 60.00 185 MET A CA 1
ATOM 1467 C C . MET A 1 185 ? -14.535 -7.184 -2.304 1.00 60.00 185 MET A C 1
ATOM 1469 O O . MET A 1 185 ? -15.114 -6.476 -1.482 1.00 60.00 185 MET A O 1
ATOM 1473 N N . THR A 1 186 ? -14.963 -7.313 -3.563 1.00 46.81 186 THR A N 1
ATOM 1474 C CA . THR A 1 186 ? -16.380 -7.127 -3.860 1.00 46.81 186 THR A CA 1
ATOM 1475 C C . THR A 1 186 ? -17.133 -8.205 -3.085 1.00 46.81 186 THR A C 1
ATOM 1477 O O . THR A 1 186 ? -16.965 -9.397 -3.331 1.00 46.81 186 THR A O 1
ATOM 1480 N N . GLY A 1 187 ? -17.878 -7.789 -2.059 1.00 45.34 187 GLY A N 1
ATOM 1481 C CA . GLY A 1 187 ? -18.596 -8.682 -1.159 1.00 45.34 187 GLY A CA 1
ATOM 1482 C C . GLY A 1 187 ? -19.373 -9.755 -1.920 1.00 45.34 187 GLY A C 1
ATOM 1483 O O . GLY A 1 187 ? -20.415 -9.496 -2.515 1.00 45.34 187 GLY A O 1
ATOM 1484 N N . LYS A 1 188 ? -18.866 -10.983 -1.875 1.00 33.91 188 LYS A N 1
ATOM 1485 C CA . LYS A 1 188 ? -19.701 -12.177 -1.899 1.00 33.91 188 LYS A CA 1
ATOM 1486 C C . LYS A 1 188 ? -19.618 -12.793 -0.518 1.00 33.91 188 LYS A C 1
ATOM 1488 O O . LYS A 1 188 ? -18.997 -13.831 -0.317 1.00 33.91 188 LYS A O 1
ATOM 1493 N N . GLU A 1 189 ? -20.234 -12.101 0.432 1.00 30.55 189 GLU A N 1
ATOM 1494 C CA . GLU A 1 189 ? -20.909 -12.815 1.505 1.00 30.55 189 GLU A CA 1
ATOM 1495 C C . GLU A 1 189 ? -21.989 -13.665 0.823 1.00 30.55 189 GLU A C 1
ATOM 1497 O O . GLU A 1 189 ? -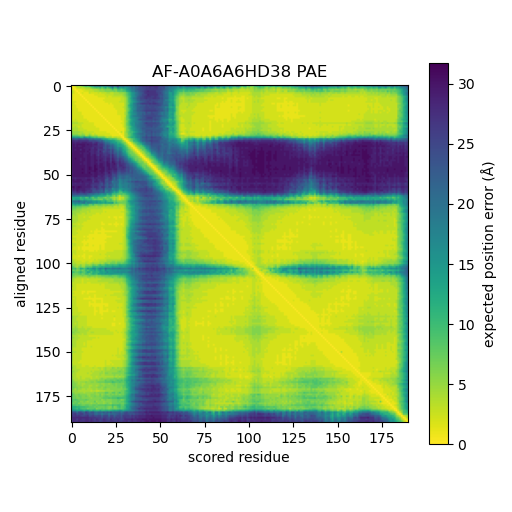22.831 -13.148 0.083 1.00 30.55 189 GLU A O 1
ATOM 1502 N N . GLY A 1 190 ? -21.840 -14.982 0.934 1.00 30.69 190 GLY A N 1
ATOM 1503 C CA . GLY A 1 190 ? -22.875 -15.949 0.586 1.00 30.69 190 GLY A CA 1
ATOM 1504 C C . GLY A 1 190 ? -23.723 -16.261 1.803 1.00 30.69 190 GLY A C 1
ATOM 1505 O O . GLY A 1 190 ? -23.170 -16.180 2.922 1.00 30.69 190 GLY A O 1
#

Sequence (190 aa):
MGLSGLVVKKAEEWREMVKDAVEELKGWGEGKDEDEEDDEEEGDEGEEDGDRDSLQEIFGADKLPKGNEELRAQLDVTLKKVKLIVTLFQAIIKRRLKTLPPPPDIDGKVSLRVDELVMKLKDLPDKVDEMASSFYELDGEQAQKVLNALGEGAQRTIECVSRNWQGQTDEFSDWSSKWLNVFDMTGKEG

Secondary structure (DSSP, 8-state):
--HHHHHHHHHHHHHHHHHHHHHHHHHHHT---------------------SHHHHTTS-SPPPPTT-HHHHHHHHHHHHHHHHHHHHHHHHHHHTGGGPPPSP-TTSHHHHHHHHHHHHHHHHHHHHHHHHHHHHTT-HHHHHHHHHHHHHHHHHHHHHTSS-TTS---HHHHHHHHHHHHH-------

Nearest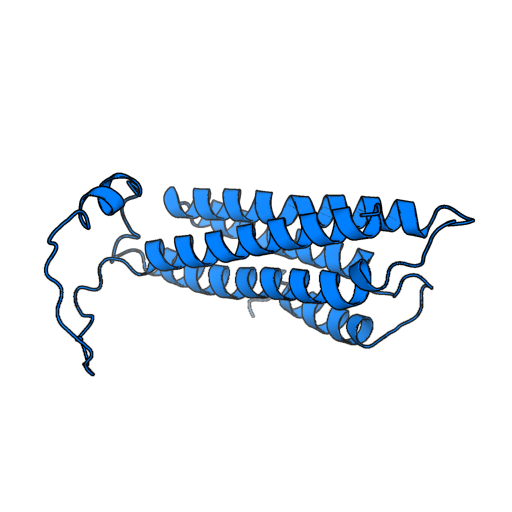 PDB structures (foldseek):
  8tn1-assembly1_B  TM=3.685E-01  e=1.497E+00  synthetic construct
  7zgk-assembly1_C  TM=3.664E-01  e=1.357E+00  Trypanosoma brucei gambiense
  5msj-assembly3_U  TM=2.940E-01  e=2.835E+00  Mus musculus

Solvent-accessible surface area (backbone atoms only — not comparable to full-atom values): 11212 Å² total; per-residue (Å²): 133,55,71,60,54,52,54,40,50,51,51,52,52,45,32,48,53,46,47,52,52,46,55,52,53,47,60,40,57,64,40,88,66,92,72,76,78,81,80,82,86,88,85,85,89,77,94,73,95,76,67,74,68,66,57,58,67,72,57,75,63,82,50,49,60,93,85,47,60,67,56,49,55,51,47,57,54,46,51,57,51,52,54,50,48,42,50,48,43,54,47,45,43,64,72,46,46,72,61,59,78,74,82,79,63,89,81,45,60,63,57,56,50,47,55,52,48,51,55,44,59,57,51,49,42,60,39,51,52,55,26,50,51,22,53,76,72,68,34,56,69,58,24,52,53,35,51,52,54,44,27,52,47,50,41,57,43,42,61,76,54,32,38,50,96,86,70,45,80,48,76,64,28,65,48,36,60,55,49,42,56,73,43,56,68,76,83,74,84,125

Mean predicted aligned error: 10.06 Å

Organism: Viridothelium virens (NCBI:txid1048519)

Radius of gyration: 20.41 Å; Cα contacts (8 Å, |Δi|>4): 143; chains: 1; bounding box: 45×28×64 Å

Foldseek 3Di:
DDPLVVLLVVLVVLLVLLVVLLVVLVVLAVAPPVPPPDPDDDDDDDDDPDDPVVVVVVPPQHRDDPPCVVLSVLSVVLSVVSVVVSVLSVCCSVPASVPQDDDDPPVCPSVVLSVVLSVLSVVLSVLSVQLSVCVSVVNSVSNVVSSLVSLVSSLVNLVSCLAYSVRHHDPSVVVSVVSNVVSPPPDPPD